Protein AF-A0A8B3C913-F1 (afdb_monomer)

Mean predicted aligned error: 6.06 Å

Foldseek 3Di:
DWDDDPPDIDDDPLDFDDAEEEEEAADLQQPFLQLFPADQDFDQLEKEWEFPQDFAPAADQARHTDIDGRDPVPRRRGGLLQRLLQVLLCVVPVGRYYYYYQYYHLEDLQQQAAVVLQCPDPLSNVLVVVQVVQVVCVVVVHDPCPPCVLNQCHPPGPHPGNRSNRRHVRNCPQPDHQAYEYEYCLNVLLVLVSCLVSVLVSLCRSCVRNVHLLHAYEYEQQEQALCPVVPRPDHCSNVSNSVSVVCVPVVGPNYYYDYRHVQDDNHDSRRNHSSVSSNVSSVVVVVVDDD

Sequence (291 aa):
MRVVSGKDTATLRDVAVGEVWFASGQSNMEMKVWESNVPMVSDPDIRLFVPFQWSSQEPVFTAGGRWQKADSEGVPRWSAVSYAFAQELKERLGVPVGVIGAYFGGTAIESWMPRSELVEDPVTKPIHDRFVQSIHQLENGLPVEERFPWCWDVAGQRHTPGDLFNGMVAPLIPYGISGILWYQGESSASKARQYGHLFPMLVDSWRERWGDPDLKFYFVQLAGYDGRESGSEIESAWPHLRDVQRRLLDRRENTGMVVAFHLGDSLNIHPPYKKEVGARLANLLARRVRL

Solvent-accessible surface area (backbone atoms only — not comparable to full-atom values): 15471 Å² total; per-residue (Å²): 89,76,49,75,57,96,89,49,76,48,77,49,75,93,76,84,75,64,51,31,34,38,33,29,36,9,42,75,32,42,38,30,17,77,70,36,68,34,82,88,65,73,35,82,51,34,32,41,28,46,46,48,90,47,72,25,96,55,72,38,84,66,32,62,68,58,79,40,49,30,34,93,79,46,39,48,75,31,31,19,28,58,51,27,20,37,53,46,39,25,72,72,68,76,42,33,24,37,39,39,46,48,49,46,65,74,35,31,69,57,8,62,25,58,50,71,66,27,60,75,37,84,85,36,23,65,55,44,54,47,27,55,50,39,46,55,35,52,77,70,72,43,74,73,72,81,81,41,94,81,63,59,46,30,69,96,43,89,26,20,65,12,14,39,16,14,25,46,45,49,33,51,57,68,60,85,59,71,29,37,38,39,28,62,48,79,64,31,18,81,41,24,73,60,44,56,54,49,52,62,50,44,55,50,53,51,20,58,64,58,71,34,87,69,52,31,42,33,33,44,36,66,45,33,35,66,46,77,88,71,71,52,88,50,86,64,24,46,64,51,27,38,51,37,57,57,51,43,62,82,73,38,83,54,47,47,78,35,87,30,40,88,56,30,38,56,90,33,90,70,49,39,58,26,34,62,52,9,36,48,55,35,50,59,54,61,77,71,58,81,127

Secondary structure (DSSP, 8-state):
-EEEETTEEEE--S---SEEEEEEESHHHH-BGGGSS-----EEEEEEE-------SS--S-----EEEESTTTGGGSBHHHHHHHHHHHHHH-S-EEEEEEE-TT--GGGGS-HHHHHHSTTTHHHHHHHHHHHHHHHTT--GGGT-TT----TTSTT-TTHHIIIIIGGGTT---SEEEEE--GGGGGGHHHHHHHHHHHHHHHHHHHT-TT-EEEEEEPPS---GGGT--STTHHHHHHHHHHHGGGT-TTEEEEE-GGG-BTTBSS-S-HHHHHHHHHHHHHTT---

Radius of gyration: 19.57 Å; Cα contacts (8 Å, |Δi|>4): 596; chains: 1; bounding box: 61×37×68 Å

Nearest PDB structures (foldseek):
  7kmm-assembly2_B  TM=8.756E-01  e=3.612E-24  Xanthomonas citri pv. citri str. 306
  7kmm-assembly1_A  TM=8.708E-01  e=3.841E-24  Xanthomonas citri pv. citri str. 306
  8f9o-assembly1_A  TM=7.464E-01  e=2.745E-19  Canis lupus familiaris
  8f9p-assembly1_A  TM=7.412E-01  e=2.427E-19  Canis lupus familiaris
  8f9q-assembly2_B  TM=7.722E-01  e=9.669E-18  Cavia porcellus

Structure (mmCIF, N/CA/C/O backbone):
data_AF-A0A8B3C913-F1
#
_entry.id   AF-A0A8B3C913-F1
#
loop_
_atom_site.group_PDB
_atom_site.id
_atom_site.type_symbol
_atom_site.label_atom_id
_atom_site.label_alt_id
_atom_site.label_comp_id
_atom_site.label_asym_id
_atom_site.label_entity_id
_atom_site.label_seq_id
_atom_site.pdbx_PDB_ins_code
_atom_site.Cartn_x
_atom_site.Cartn_y
_atom_site.Cartn_z
_atom_site.occupancy
_atom_site.B_iso_or_equiv
_atom_site.auth_seq_id
_atom_site.auth_comp_id
_atom_site.auth_asym_id
_atom_site.auth_atom_id
_atom_site.pdbx_PDB_model_num
ATOM 1 N N . MET A 1 1 ? -7.047 -1.383 28.626 1.00 85.69 1 MET A N 1
ATOM 2 C CA . MET A 1 1 ? -6.941 -2.850 28.768 1.00 85.69 1 MET A CA 1
ATOM 3 C C . MET A 1 1 ? -6.129 -3.177 30.013 1.00 85.69 1 MET A C 1
ATOM 5 O O . MET A 1 1 ? -5.120 -2.529 30.251 1.00 85.69 1 MET A O 1
ATOM 9 N N . ARG A 1 2 ? -6.563 -4.143 30.825 1.00 90.38 2 ARG A N 1
ATOM 10 C CA . ARG A 1 2 ? -5.810 -4.618 31.994 1.00 90.38 2 ARG A CA 1
ATOM 11 C C . ARG A 1 2 ? -5.378 -6.057 31.732 1.00 90.38 2 ARG A C 1
ATOM 13 O O . ARG A 1 2 ? -6.233 -6.876 31.417 1.00 90.38 2 ARG A O 1
ATOM 20 N N . VAL A 1 3 ? -4.084 -6.335 31.845 1.00 90.06 3 VAL A N 1
ATOM 21 C CA . VAL A 1 3 ? -3.494 -7.672 31.695 1.00 90.06 3 VAL A CA 1
ATOM 22 C C . VAL A 1 3 ? -3.065 -8.149 33.076 1.00 90.06 3 VAL A C 1
ATOM 24 O O . VAL A 1 3 ? -2.429 -7.393 33.809 1.00 90.06 3 VAL A O 1
ATOM 27 N N . VAL A 1 4 ? -3.445 -9.372 33.444 1.00 93.19 4 VAL A N 1
ATOM 28 C CA . VAL A 1 4 ? -3.147 -9.967 34.754 1.00 93.19 4 VAL A CA 1
ATOM 29 C C . VAL A 1 4 ? -2.441 -11.302 34.536 1.00 93.19 4 VAL A C 1
ATOM 31 O O . VAL A 1 4 ? -2.922 -12.118 33.753 1.00 93.19 4 VAL A O 1
ATOM 34 N N . SER A 1 5 ? -1.322 -11.522 35.227 1.00 92.62 5 SER A N 1
ATOM 35 C CA . SER A 1 5 ? -0.583 -12.790 35.235 1.00 92.62 5 SER A CA 1
ATOM 36 C C . SER A 1 5 ? -0.230 -13.158 36.675 1.00 92.62 5 SER A C 1
ATOM 38 O O . SER A 1 5 ? 0.638 -12.546 37.294 1.00 92.62 5 SER A O 1
ATOM 40 N N . GLY A 1 6 ? -0.949 -14.124 37.254 1.00 93.25 6 GLY A N 1
ATOM 41 C CA . GLY A 1 6 ? -0.808 -14.466 38.671 1.00 93.25 6 GLY A CA 1
ATOM 42 C C . GLY A 1 6 ? -1.121 -13.270 39.580 1.00 93.25 6 GLY A C 1
ATOM 43 O O . GLY A 1 6 ? -2.274 -12.858 39.683 1.00 93.25 6 GLY A O 1
ATOM 44 N N . LYS A 1 7 ? -0.093 -12.727 40.246 1.00 92.50 7 LYS A N 1
ATOM 45 C CA . LYS A 1 7 ? -0.198 -11.528 41.102 1.00 92.50 7 LYS A CA 1
ATOM 46 C C . LYS A 1 7 ? 0.154 -10.227 40.374 1.00 92.50 7 LYS A C 1
ATOM 48 O O . LYS A 1 7 ? -0.143 -9.153 40.894 1.00 92.50 7 LYS A O 1
ATOM 53 N N . ASP A 1 8 ? 0.752 -10.309 39.190 1.00 93.56 8 ASP A N 1
ATOM 54 C CA . ASP A 1 8 ? 1.188 -9.142 38.434 1.00 93.56 8 ASP A CA 1
ATOM 55 C C . ASP A 1 8 ? 0.028 -8.555 37.633 1.00 93.56 8 ASP A C 1
ATOM 57 O O . ASP A 1 8 ? -0.789 -9.273 37.051 1.00 93.56 8 ASP A O 1
ATOM 61 N N . THR A 1 9 ? -0.057 -7.227 37.598 1.00 93.75 9 THR A N 1
ATOM 62 C CA . THR A 1 9 ? -1.074 -6.498 36.836 1.00 93.75 9 THR A CA 1
ATOM 63 C C . THR A 1 9 ? -0.428 -5.365 36.054 1.00 93.75 9 THR A C 1
ATOM 65 O O . THR A 1 9 ? 0.218 -4.494 36.631 1.00 93.75 9 THR A O 1
ATOM 68 N N . ALA A 1 10 ? -0.675 -5.327 34.747 1.00 93.44 10 ALA A N 1
ATOM 69 C CA . ALA A 1 10 ? -0.313 -4.219 33.874 1.00 93.44 10 ALA A CA 1
ATOM 70 C C . ALA A 1 10 ? -1.578 -3.546 33.324 1.00 93.44 10 ALA A C 1
ATOM 72 O O . ALA A 1 10 ? -2.535 -4.209 32.920 1.00 93.44 10 ALA A O 1
ATOM 73 N N . THR A 1 11 ? -1.593 -2.213 33.292 1.00 92.88 11 THR A N 1
ATOM 74 C CA . THR A 1 11 ? -2.684 -1.441 32.681 1.00 92.88 11 THR A CA 1
ATOM 75 C C . THR A 1 11 ? -2.181 -0.753 31.424 1.00 92.88 11 THR A C 1
ATOM 77 O O . THR A 1 11 ? -1.391 0.183 31.493 1.00 92.88 11 THR A O 1
ATOM 80 N N . LEU A 1 12 ? -2.688 -1.193 30.279 1.00 89.12 12 LEU A N 1
ATOM 81 C CA . LEU A 1 12 ? -2.483 -0.559 28.986 1.00 89.12 12 LEU A CA 1
ATOM 82 C C . LEU A 1 12 ? -3.585 0.479 28.768 1.00 89.12 12 LEU A C 1
ATOM 84 O O . LEU A 1 12 ? -4.782 0.168 28.825 1.00 89.12 12 LEU A O 1
ATOM 88 N N . ARG A 1 13 ? -3.187 1.722 28.526 1.00 90.38 13 ARG A N 1
ATOM 89 C CA . ARG A 1 13 ? -4.092 2.811 28.145 1.00 90.38 13 ARG A CA 1
ATOM 90 C C . ARG A 1 13 ? -4.017 3.007 26.637 1.00 90.38 13 ARG A C 1
ATOM 92 O O . ARG A 1 13 ? -3.043 2.601 26.019 1.00 90.38 13 ARG A O 1
ATOM 99 N N . ASP A 1 14 ? -5.052 3.622 26.077 1.00 91.00 14 ASP A N 1
ATOM 100 C CA . ASP A 1 14 ? -5.104 3.957 24.654 1.00 91.00 14 ASP A CA 1
ATOM 101 C C . ASP A 1 14 ? -5.004 2.751 23.702 1.00 91.00 14 ASP A C 1
ATOM 103 O O . ASP A 1 14 ? -4.281 2.761 22.708 1.00 91.00 14 ASP A O 1
ATOM 107 N N . VAL A 1 15 ? -5.753 1.695 24.014 1.00 90.31 15 VAL A N 1
ATOM 108 C CA . VAL A 1 15 ? -5.835 0.480 23.195 1.00 90.31 15 VAL A CA 1
ATOM 109 C C . VAL A 1 15 ? -7.058 0.572 22.289 1.00 90.31 15 VAL A C 1
ATOM 111 O O . VAL A 1 15 ? -8.155 0.824 22.784 1.00 90.31 15 VAL A O 1
ATOM 114 N N . ALA A 1 16 ? -6.864 0.341 20.992 1.00 93.19 16 ALA A N 1
ATOM 115 C CA . ALA A 1 16 ? -7.932 0.180 20.012 1.00 93.19 16 ALA A CA 1
ATOM 116 C C . ALA A 1 16 ? -7.947 -1.268 19.506 1.00 93.19 16 ALA A C 1
ATOM 118 O O . ALA A 1 16 ? -6.893 -1.892 19.391 1.00 93.19 16 ALA A O 1
ATOM 119 N N . VAL A 1 17 ? -9.140 -1.790 19.223 1.00 93.88 17 VAL A N 1
ATOM 120 C CA . VAL A 1 17 ? -9.354 -3.114 18.624 1.00 93.88 17 VAL A CA 1
ATOM 121 C C . VAL A 1 17 ? -10.263 -2.913 17.422 1.00 93.88 17 VAL A C 1
ATOM 123 O O . VAL A 1 17 ? -11.324 -2.309 17.562 1.00 93.88 17 VAL A O 1
ATOM 126 N N . GLY A 1 18 ? -9.832 -3.377 16.257 1.00 95.38 18 GLY A N 1
ATOM 127 C CA . GLY A 1 18 ? -10.522 -3.153 14.994 1.00 95.38 18 GLY A CA 1
ATOM 128 C C . GLY A 1 18 ? -9.689 -3.663 13.825 1.00 95.38 18 GLY A C 1
ATOM 129 O O . GLY A 1 18 ? -8.937 -4.625 13.977 1.00 95.38 18 GLY A O 1
ATOM 130 N N . GLU A 1 19 ? -9.810 -3.012 12.675 1.00 96.75 19 GLU A N 1
ATOM 131 C CA . GLU A 1 19 ? -9.119 -3.407 11.445 1.00 96.75 19 GLU A CA 1
ATOM 132 C C . GLU A 1 19 ? -7.707 -2.829 11.380 1.00 96.75 19 GLU A C 1
ATOM 134 O O . GLU A 1 19 ? -7.504 -1.658 11.699 1.00 96.75 19 GLU A O 1
ATOM 139 N N . VAL A 1 20 ? -6.738 -3.609 10.896 1.00 98.19 20 VAL A N 1
ATOM 140 C CA . VAL A 1 20 ? -5.377 -3.119 10.635 1.00 98.19 20 VAL A CA 1
ATOM 141 C C . VAL A 1 20 ? -4.958 -3.473 9.215 1.00 98.19 20 VAL A C 1
ATOM 143 O O . VAL A 1 20 ? -5.040 -4.627 8.817 1.00 98.19 20 VAL A O 1
ATOM 146 N N . TRP A 1 21 ? -4.486 -2.494 8.448 1.00 98.56 21 TRP A N 1
ATOM 147 C CA . TRP A 1 21 ? -4.042 -2.683 7.064 1.00 98.56 21 TRP A CA 1
ATOM 148 C C . TRP A 1 21 ? -2.584 -2.281 6.877 1.00 98.56 21 TRP A C 1
ATOM 150 O O . TRP A 1 21 ? -2.087 -1.392 7.565 1.00 98.56 21 TRP A O 1
ATOM 160 N N . PHE A 1 22 ? -1.902 -2.910 5.924 1.00 98.69 22 PHE A N 1
ATOM 161 C CA . PHE A 1 22 ? -0.526 -2.579 5.567 1.00 98.69 22 PHE A CA 1
ATOM 162 C C . PHE A 1 22 ? -0.480 -1.847 4.226 1.00 98.69 22 PHE A C 1
ATOM 164 O O . PHE A 1 22 ? -0.835 -2.417 3.204 1.00 98.69 22 PHE A O 1
ATOM 171 N N . ALA A 1 23 ? -0.057 -0.589 4.203 1.00 98.62 23 ALA A N 1
ATOM 172 C CA . ALA A 1 23 ? 0.034 0.221 2.996 1.00 98.62 23 ALA A CA 1
ATOM 173 C C . ALA A 1 23 ? 1.485 0.389 2.550 1.00 98.62 23 ALA A C 1
ATOM 175 O O . ALA A 1 23 ? 2.326 0.857 3.315 1.00 98.62 23 ALA A O 1
ATOM 176 N N . SER A 1 24 ? 1.772 0.052 1.295 1.00 98.31 24 SER A N 1
ATOM 177 C CA . SER A 1 24 ? 3.119 0.085 0.742 1.00 98.31 24 SER A CA 1
ATOM 178 C C . SER A 1 24 ? 3.165 0.521 -0.723 1.00 98.31 24 SER A C 1
ATOM 180 O O . SER A 1 24 ? 2.140 0.658 -1.400 1.00 98.31 24 SER A O 1
ATOM 182 N N . GLY A 1 25 ? 4.374 0.807 -1.194 1.00 96.44 25 GLY A N 1
ATOM 183 C CA . GLY A 1 25 ? 4.658 1.263 -2.545 1.00 96.44 25 GLY A CA 1
ATOM 184 C C . GLY A 1 25 ? 5.540 2.506 -2.565 1.00 96.44 25 GLY A C 1
ATOM 185 O O . GLY A 1 25 ? 6.381 2.708 -1.690 1.00 96.44 25 GLY A O 1
ATOM 186 N N . GLN A 1 26 ? 5.354 3.355 -3.573 1.00 94.62 26 GLN A N 1
ATOM 187 C CA . GLN A 1 26 ? 6.244 4.491 -3.824 1.00 94.62 26 GLN A CA 1
ATOM 188 C C . GLN A 1 26 ? 5.570 5.853 -3.613 1.00 94.62 26 GLN A C 1
ATOM 190 O O . GLN A 1 26 ? 4.654 5.989 -2.809 1.00 94.62 26 GLN A O 1
ATOM 195 N N . SER A 1 27 ? 6.020 6.884 -4.331 1.00 94.94 27 SER A N 1
ATOM 196 C CA . SER A 1 27 ? 5.664 8.292 -4.119 1.00 94.94 27 SER A CA 1
ATOM 197 C C . SER A 1 27 ? 4.161 8.576 -4.171 1.00 94.94 27 SER A C 1
ATOM 199 O O . SER A 1 27 ? 3.677 9.396 -3.401 1.00 94.94 27 SER A O 1
ATOM 201 N N . ASN A 1 28 ? 3.390 7.872 -5.005 1.00 97.69 28 ASN A N 1
ATOM 202 C CA . ASN A 1 28 ? 1.934 8.027 -5.024 1.00 97.69 28 ASN A CA 1
ATOM 203 C C . ASN A 1 28 ? 1.230 7.412 -3.797 1.00 97.69 28 ASN A C 1
ATOM 205 O O . ASN A 1 28 ? 0.181 7.926 -3.404 1.00 97.69 28 ASN A O 1
ATOM 209 N N . MET A 1 29 ? 1.802 6.370 -3.177 1.00 98.31 29 MET A N 1
ATOM 210 C CA . MET A 1 29 ? 1.391 5.915 -1.843 1.00 98.31 29 MET A CA 1
ATOM 211 C C . MET A 1 29 ? 1.863 6.898 -0.767 1.00 98.31 29 MET A C 1
ATOM 213 O O . MET A 1 29 ? 1.132 7.169 0.175 1.00 98.31 29 MET A O 1
ATOM 217 N N . GLU A 1 30 ? 3.074 7.440 -0.893 1.00 97.06 30 GLU A N 1
ATOM 218 C CA . GLU A 1 30 ? 3.705 8.298 0.117 1.00 97.06 30 GLU A CA 1
ATOM 219 C C . GLU A 1 30 ? 3.137 9.722 0.195 1.00 97.06 30 GLU A C 1
ATOM 221 O O . GLU A 1 30 ? 3.254 10.337 1.261 1.00 97.06 30 GLU A O 1
ATOM 226 N N . MET A 1 31 ? 2.547 10.223 -0.901 1.00 97.81 31 MET A N 1
ATOM 227 C CA . MET A 1 31 ? 2.023 11.589 -1.033 1.00 97.81 31 MET A CA 1
ATOM 228 C C . MET A 1 31 ? 1.284 12.024 0.226 1.00 97.81 31 MET A C 1
ATOM 230 O O . MET A 1 31 ? 0.401 11.314 0.718 1.00 97.81 31 MET A O 1
ATOM 234 N N . LYS A 1 32 ? 1.642 13.201 0.733 1.00 98.06 32 LYS A N 1
ATOM 235 C CA . LYS A 1 32 ? 1.164 13.682 2.023 1.00 98.06 32 LYS A CA 1
ATOM 236 C C . LYS A 1 32 ? -0.243 14.240 1.906 1.00 98.06 32 LYS A C 1
ATOM 238 O O . LYS A 1 32 ? -0.636 14.752 0.859 1.00 98.06 32 LYS A O 1
ATOM 243 N N . VAL A 1 33 ? -1.009 14.174 2.994 1.00 98.31 33 VAL A N 1
ATOM 244 C CA . VAL A 1 33 ? -2.376 14.719 3.021 1.00 98.31 33 VAL A CA 1
ATOM 245 C C . VAL A 1 33 ? -2.383 16.198 2.613 1.00 98.31 33 VAL A C 1
ATOM 247 O O . VAL A 1 33 ? -3.249 16.585 1.832 1.00 98.31 33 VAL A O 1
ATOM 250 N N . TRP A 1 34 ? -1.394 17.003 3.033 1.00 97.12 34 TRP A N 1
ATOM 251 C CA . TRP A 1 34 ? -1.303 18.427 2.650 1.00 97.12 34 TRP A CA 1
ATOM 252 C C . TRP A 1 34 ? -1.037 18.689 1.162 1.00 97.12 34 TRP A C 1
ATOM 254 O O . TRP A 1 34 ? -1.210 19.818 0.716 1.00 97.12 34 TRP A O 1
ATOM 264 N N . GLU A 1 35 ? -0.607 17.683 0.401 1.00 97.31 35 GLU A N 1
ATOM 265 C CA . GLU A 1 35 ? -0.339 17.779 -1.046 1.00 97.31 35 GLU A CA 1
ATOM 266 C C . GLU A 1 35 ? -1.538 17.298 -1.874 1.00 97.31 35 GLU A C 1
ATOM 268 O O . GLU A 1 35 ? -1.481 17.258 -3.101 1.00 97.31 35 GLU A O 1
ATOM 273 N N . SER A 1 36 ? -2.617 16.880 -1.208 1.00 97.62 36 SER A N 1
ATOM 274 C CA . SER A 1 36 ? -3.717 16.128 -1.805 1.00 97.62 36 SER A CA 1
ATOM 275 C C . SER A 1 36 ? -5.074 16.797 -1.584 1.00 97.62 36 SER A C 1
ATOM 277 O O . SER A 1 36 ? -5.206 17.782 -0.861 1.00 97.62 36 SER A O 1
ATOM 279 N N . ASN A 1 37 ? -6.118 16.211 -2.170 1.00 97.88 37 ASN A N 1
ATOM 280 C CA . ASN A 1 37 ? -7.508 16.611 -1.946 1.00 97.88 37 ASN A CA 1
ATOM 281 C C . ASN A 1 37 ? -8.172 15.962 -0.709 1.00 97.88 37 ASN A C 1
ATOM 283 O O . ASN A 1 37 ? -9.395 16.046 -0.558 1.00 97.88 37 ASN A O 1
ATOM 287 N N . VAL A 1 38 ? -7.416 15.269 0.149 1.00 98.44 38 VAL A N 1
ATOM 288 C CA . VAL A 1 38 ? -7.969 14.555 1.309 1.00 98.44 38 VAL A CA 1
ATOM 289 C C . VAL A 1 38 ? -8.235 15.533 2.463 1.00 98.44 38 VAL A C 1
ATOM 291 O O . VAL A 1 38 ? -7.319 16.239 2.885 1.00 98.44 38 VAL A O 1
ATOM 294 N N . PRO A 1 39 ? -9.465 15.597 3.008 1.00 96.94 39 PRO A N 1
ATOM 295 C CA . PRO A 1 39 ? -9.783 16.506 4.104 1.00 96.94 39 PRO A CA 1
ATOM 296 C C . PRO A 1 39 ? -9.128 16.052 5.414 1.00 96.94 39 PRO A C 1
ATOM 298 O O . PRO A 1 39 ? -9.268 14.900 5.825 1.00 96.94 39 PRO A O 1
ATOM 301 N N . MET A 1 40 ? -8.456 16.977 6.100 1.00 96.69 40 MET A N 1
ATOM 302 C CA . MET A 1 40 ? -7.800 16.726 7.386 1.00 96.69 40 MET A CA 1
ATOM 303 C C . MET A 1 40 ? -8.826 16.770 8.525 1.00 96.69 40 MET A C 1
ATOM 305 O O . MET A 1 40 ? -9.206 17.850 8.974 1.00 96.69 40 MET A O 1
ATOM 309 N N . VAL A 1 41 ? -9.292 15.606 8.985 1.00 95.56 41 VAL A N 1
ATOM 310 C CA . VAL A 1 41 ? -10.331 15.492 10.023 1.00 95.56 41 VAL A CA 1
ATOM 311 C C . VAL A 1 41 ? -9.805 14.699 11.218 1.00 95.56 41 VAL A C 1
ATOM 313 O O . VAL A 1 41 ? -9.469 13.522 11.106 1.00 95.56 41 VAL A O 1
ATOM 316 N N . SER A 1 42 ? -9.747 15.319 12.393 1.00 96.00 42 SER A N 1
ATOM 317 C CA . SER A 1 42 ? -9.339 14.596 13.599 1.00 96.00 42 SER A CA 1
ATOM 318 C C . SER A 1 42 ? -10.319 13.466 13.922 1.00 96.00 42 SER A C 1
ATOM 320 O O . SER A 1 42 ? -11.528 13.682 13.970 1.00 96.00 42 SER A O 1
ATOM 322 N N . ASP A 1 43 ? -9.788 12.274 14.176 1.00 97.00 43 ASP A N 1
ATOM 323 C CA . ASP A 1 43 ? -10.555 11.075 14.495 1.00 97.00 43 ASP A CA 1
ATOM 324 C C . ASP A 1 43 ? -9.705 10.104 15.347 1.00 97.00 43 ASP A C 1
ATOM 326 O O . ASP A 1 43 ? -8.781 9.465 14.836 1.00 97.00 43 ASP A O 1
ATOM 330 N N . PRO A 1 44 ? -9.977 9.957 16.656 1.00 95.38 44 PRO A N 1
ATOM 331 C CA . PRO A 1 44 ? -9.163 9.118 17.539 1.00 95.38 44 PRO A CA 1
ATOM 332 C C . PRO A 1 44 ? -9.260 7.609 17.248 1.00 95.38 44 PRO A C 1
ATOM 334 O O . PRO A 1 44 ? -8.421 6.846 17.750 1.00 95.38 44 PRO A O 1
ATOM 337 N N . ASP A 1 45 ? -10.251 7.186 16.457 1.00 97.62 45 ASP A N 1
ATOM 338 C CA . ASP A 1 45 ? -10.436 5.795 16.036 1.00 97.62 45 ASP A CA 1
ATOM 339 C C . ASP A 1 45 ? -9.683 5.474 14.739 1.00 97.62 45 ASP A C 1
ATOM 341 O O . ASP A 1 45 ? -9.598 4.308 14.357 1.00 97.62 45 ASP A O 1
ATOM 345 N N . ILE A 1 46 ? -9.101 6.479 14.079 1.00 98.31 46 ILE A N 1
ATOM 346 C CA . ILE A 1 46 ? -8.168 6.287 12.970 1.00 98.31 46 ILE A CA 1
ATOM 347 C C . ILE A 1 46 ? -6.751 6.444 13.501 1.00 98.31 46 ILE A C 1
ATOM 349 O O . ILE A 1 46 ? -6.410 7.446 14.137 1.00 98.31 46 ILE A O 1
ATOM 353 N N . ARG A 1 47 ? -5.904 5.449 13.234 1.00 98.00 47 ARG A N 1
ATOM 354 C CA . ARG A 1 47 ? -4.506 5.472 13.666 1.00 98.00 47 ARG A CA 1
ATOM 355 C C . ARG A 1 47 ? -3.574 5.058 12.552 1.00 98.00 47 ARG A C 1
ATOM 357 O O . ARG A 1 47 ? -3.831 4.074 11.869 1.00 98.00 47 ARG A O 1
ATOM 364 N N . LEU A 1 48 ? -2.456 5.756 12.418 1.00 97.69 48 LEU A N 1
ATOM 365 C CA . LEU A 1 48 ? -1.390 5.356 11.511 1.00 97.69 48 LEU A CA 1
ATOM 366 C C . LEU A 1 48 ? -0.114 5.038 12.287 1.00 97.69 48 LEU A C 1
ATOM 368 O O . LEU A 1 48 ? 0.223 5.699 13.269 1.00 97.69 48 LEU A O 1
ATOM 372 N N . PHE A 1 49 ? 0.591 4.012 11.830 1.00 97.44 49 PHE A N 1
ATOM 373 C CA . PHE A 1 49 ? 1.942 3.680 12.254 1.00 97.44 49 PHE A CA 1
ATOM 374 C C . PHE A 1 49 ? 2.848 3.793 11.039 1.00 97.44 49 PHE A C 1
ATOM 376 O O . PHE A 1 49 ? 2.622 3.126 10.033 1.00 97.44 49 PHE A O 1
ATOM 383 N N . VAL A 1 50 ? 3.880 4.621 11.126 1.00 95.12 50 VAL A N 1
ATOM 384 C CA . VAL A 1 50 ? 4.897 4.734 10.078 1.00 95.12 50 VAL A CA 1
ATOM 385 C C . VAL A 1 50 ? 6.232 4.336 10.715 1.00 95.12 50 VAL A C 1
ATOM 387 O O . VAL A 1 50 ? 6.647 5.005 11.669 1.00 95.12 50 VAL A O 1
ATOM 390 N N . PRO A 1 51 ? 6.868 3.235 10.268 1.00 92.06 51 PRO A N 1
ATOM 391 C CA . PRO A 1 51 ? 8.182 2.832 10.745 1.00 92.06 51 PRO A CA 1
ATO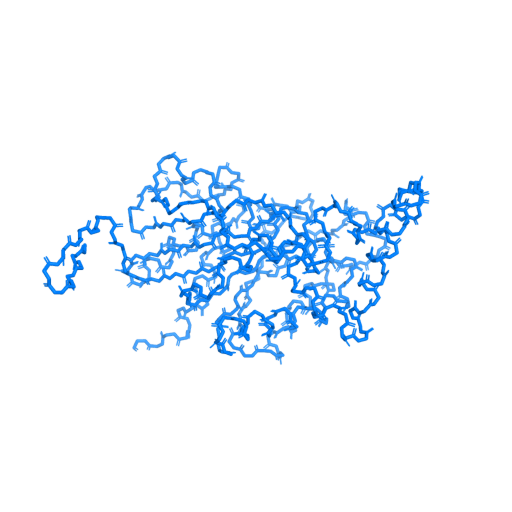M 392 C C . PRO A 1 51 ? 9.241 3.846 10.304 1.00 92.06 51 PRO A C 1
ATOM 394 O O . PRO A 1 51 ? 8.984 4.746 9.499 1.00 92.06 51 PRO A O 1
ATOM 397 N N . PHE A 1 52 ? 10.463 3.686 10.800 1.00 89.44 52 PHE A N 1
ATOM 398 C CA . PHE A 1 52 ? 11.593 4.412 10.237 1.00 89.44 52 PHE A CA 1
ATOM 399 C C . PHE A 1 52 ? 11.796 4.004 8.772 1.00 89.44 52 PHE A C 1
ATOM 401 O O . PHE A 1 52 ? 11.810 2.824 8.426 1.00 89.44 52 PHE A O 1
ATOM 408 N N . GLN A 1 53 ? 11.905 5.003 7.897 1.00 84.00 53 GLN A N 1
ATOM 409 C CA . GLN A 1 53 ? 12.065 4.803 6.459 1.00 84.00 53 GLN A CA 1
ATOM 410 C C . GLN A 1 53 ? 13.553 4.677 6.129 1.00 84.00 53 GLN A C 1
ATOM 412 O O . GLN A 1 53 ? 14.241 5.675 5.919 1.00 84.00 53 GLN A O 1
ATOM 417 N N . TRP A 1 54 ? 14.052 3.447 6.087 1.00 81.56 54 TRP A N 1
ATOM 418 C CA . TRP A 1 54 ? 15.437 3.149 5.729 1.00 81.56 54 TRP A CA 1
ATOM 419 C C . TRP A 1 54 ? 15.547 1.864 4.906 1.00 81.56 54 TRP A C 1
ATOM 421 O O . TRP A 1 54 ? 14.745 0.942 5.034 1.00 81.56 54 TRP A O 1
ATOM 431 N N . SER A 1 55 ? 16.550 1.821 4.040 1.00 84.38 55 SER A N 1
ATOM 432 C CA . SER A 1 55 ? 16.962 0.627 3.307 1.00 84.38 55 SER A CA 1
ATOM 433 C C . SER A 1 55 ? 18.031 -0.111 4.109 1.00 84.38 55 SER A C 1
ATOM 435 O O . SER A 1 55 ? 18.899 0.533 4.700 1.00 84.38 55 SER A O 1
ATOM 437 N N . SER A 1 56 ? 18.001 -1.441 4.117 1.00 86.88 56 SER A N 1
ATOM 438 C CA . SER A 1 56 ? 19.012 -2.251 4.800 1.00 86.88 56 SER A CA 1
ATOM 439 C C . SER A 1 56 ? 19.385 -3.474 3.976 1.00 86.88 56 SER A C 1
ATOM 441 O O . SER A 1 56 ? 18.508 -4.178 3.490 1.00 86.88 56 SER A O 1
ATOM 443 N N . GLN A 1 57 ? 20.679 -3.777 3.867 1.00 83.44 57 GLN A N 1
ATOM 444 C CA . GLN A 1 57 ? 21.119 -4.979 3.155 1.00 83.44 57 GLN A CA 1
ATOM 445 C C . GLN A 1 57 ? 20.698 -6.271 3.863 1.00 83.44 57 GLN A C 1
ATOM 447 O O . GLN A 1 57 ? 20.492 -7.277 3.192 1.00 83.44 57 GLN A O 1
ATOM 452 N N . GLU A 1 58 ? 20.521 -6.216 5.184 1.00 86.62 58 GLU A N 1
ATOM 453 C CA . GLU A 1 58 ? 20.082 -7.326 6.033 1.00 86.62 58 GLU A CA 1
ATOM 454 C C . GLU A 1 58 ? 18.754 -6.995 6.728 1.00 86.62 58 GLU A C 1
ATOM 456 O O . GLU A 1 58 ? 18.506 -5.818 7.023 1.00 86.62 58 GLU A O 1
ATOM 461 N N . PRO A 1 59 ? 17.893 -7.988 7.024 1.00 87.62 59 PRO A N 1
ATOM 462 C CA . PRO A 1 59 ? 16.652 -7.755 7.755 1.00 87.62 59 PRO A CA 1
ATOM 463 C C . PRO A 1 59 ? 16.896 -7.038 9.087 1.00 87.62 59 PRO A C 1
ATOM 465 O O . PRO A 1 59 ? 17.697 -7.484 9.910 1.00 87.62 59 PRO A O 1
ATOM 468 N N . VAL A 1 60 ? 16.179 -5.938 9.322 1.00 88.69 60 VAL A N 1
ATOM 469 C CA . VAL A 1 60 ? 16.192 -5.275 10.631 1.00 88.69 60 VAL A CA 1
ATOM 470 C C . VAL A 1 60 ? 15.137 -5.901 11.541 1.00 88.69 60 VAL A C 1
ATOM 472 O O . VAL A 1 60 ? 14.071 -6.312 11.087 1.00 88.69 60 VAL A O 1
ATOM 475 N N . PHE A 1 61 ? 15.418 -5.963 12.844 1.00 86.44 61 PHE A N 1
ATOM 476 C CA . PHE A 1 61 ? 14.519 -6.595 13.822 1.00 86.44 61 PHE A CA 1
ATOM 477 C C . PHE A 1 61 ? 13.535 -5.621 14.477 1.00 86.44 61 PHE A C 1
ATOM 479 O O . PHE A 1 61 ? 12.585 -6.048 15.129 1.00 86.44 61 PHE A O 1
ATOM 486 N N . THR A 1 62 ? 13.753 -4.310 14.338 1.00 87.06 62 THR A N 1
ATOM 487 C CA . THR A 1 62 ? 12.879 -3.281 14.907 1.00 87.06 62 THR A CA 1
ATOM 488 C C . THR A 1 62 ? 12.487 -2.274 13.836 1.00 87.06 62 THR A C 1
ATOM 490 O O . THR A 1 62 ? 13.330 -1.683 13.168 1.00 87.06 62 THR A O 1
ATOM 493 N N . ALA A 1 63 ? 11.180 -2.063 13.681 1.00 86.25 63 ALA A N 1
ATOM 494 C CA . ALA A 1 63 ? 10.655 -1.147 12.671 1.00 86.25 63 ALA A CA 1
ATOM 495 C C . ALA A 1 63 ? 10.863 0.334 13.054 1.00 86.25 63 ALA A C 1
ATOM 497 O O . ALA A 1 63 ? 10.821 1.216 12.202 1.00 86.25 63 ALA A O 1
ATOM 498 N N . GLY A 1 64 ? 11.059 0.624 14.346 1.00 89.12 64 GLY A N 1
ATOM 499 C CA . GLY A 1 64 ? 10.959 1.987 14.876 1.00 89.12 64 GLY A CA 1
ATOM 500 C C . GLY A 1 64 ? 9.535 2.548 14.759 1.00 89.12 64 GLY A C 1
ATOM 501 O O . GLY A 1 64 ? 8.614 1.845 14.360 1.00 89.12 64 GLY A O 1
ATOM 502 N N . GLY A 1 65 ? 9.337 3.818 15.114 1.00 89.88 65 GLY A N 1
ATOM 503 C CA . GLY A 1 65 ? 8.030 4.482 15.006 1.00 89.88 65 GLY A CA 1
ATOM 504 C C . GLY A 1 65 ? 7.060 4.229 16.171 1.00 89.88 65 GLY A C 1
ATOM 505 O O . GLY A 1 65 ? 7.390 3.609 17.183 1.00 89.88 65 GLY A O 1
ATOM 506 N N . ARG A 1 66 ? 5.852 4.792 16.052 1.00 93.12 66 ARG A N 1
ATOM 507 C CA . ARG A 1 66 ? 4.758 4.668 17.031 1.00 93.12 66 ARG A CA 1
ATOM 508 C C . ARG A 1 66 ? 3.405 4.846 16.352 1.00 93.12 66 ARG A C 1
ATOM 510 O O . ARG A 1 66 ? 3.305 5.573 15.367 1.00 93.12 66 ARG A O 1
ATOM 517 N N . TRP A 1 67 ? 2.365 4.240 16.918 1.00 95.69 67 TRP A N 1
ATOM 518 C CA . TRP A 1 67 ? 0.987 4.527 16.524 1.00 95.69 67 TRP A CA 1
ATOM 519 C C . TRP A 1 67 ? 0.631 5.971 16.883 1.00 95.69 67 TRP A C 1
ATOM 521 O O . TRP A 1 67 ? 0.890 6.423 17.999 1.00 95.69 67 TRP A O 1
ATOM 531 N N . GLN A 1 68 ? 0.026 6.683 15.940 1.00 95.81 68 GLN A N 1
ATOM 532 C CA . GLN A 1 68 ? -0.442 8.055 16.093 1.00 95.81 68 GLN A CA 1
ATOM 533 C C . GLN A 1 68 ? -1.925 8.126 15.736 1.00 95.81 68 GLN A C 1
ATOM 535 O O . GLN A 1 68 ? -2.359 7.478 14.786 1.00 95.81 68 GLN A O 1
ATOM 540 N N . LYS A 1 69 ? -2.703 8.897 16.499 1.00 96.62 69 LYS A N 1
ATOM 541 C CA . LYS A 1 69 ? -4.124 9.150 16.217 1.00 96.62 69 LYS A CA 1
ATOM 542 C C . LYS A 1 69 ? -4.273 10.182 15.118 1.00 96.62 69 LYS A C 1
ATOM 544 O O . LYS A 1 69 ? -3.365 10.984 14.908 1.00 96.62 69 LYS A O 1
ATOM 549 N N . ALA A 1 70 ? -5.414 10.170 14.432 1.00 97.38 70 ALA A N 1
ATOM 550 C CA . ALA A 1 70 ? -5.712 11.220 13.476 1.00 97.38 70 ALA A CA 1
ATOM 551 C C . ALA A 1 70 ? -5.996 12.511 14.248 1.00 97.38 70 ALA A C 1
ATOM 553 O O . ALA A 1 70 ? -7.068 12.694 14.819 1.00 97.38 70 ALA A O 1
ATOM 554 N N . ASP A 1 71 ? -5.003 13.386 14.296 1.00 96.12 71 ASP A N 1
ATOM 555 C CA . ASP A 1 71 ? -5.067 14.715 14.884 1.00 96.12 71 ASP A CA 1
ATOM 556 C C . ASP A 1 71 ? -4.366 15.740 13.976 1.00 96.12 71 ASP A C 1
ATOM 558 O O . ASP A 1 71 ? -3.856 15.416 12.899 1.00 96.12 71 ASP A O 1
ATOM 562 N N . SER A 1 72 ? -4.345 17.001 14.405 1.00 94.19 72 SER A N 1
ATOM 563 C CA . SER A 1 72 ? -3.734 18.096 13.649 1.00 94.19 72 SER A CA 1
ATOM 564 C C . SER A 1 72 ? -2.212 17.981 13.490 1.00 94.19 72 SER A C 1
ATOM 566 O O . SER A 1 72 ? -1.645 18.685 12.659 1.00 94.19 72 SER A O 1
ATOM 568 N N . GLU A 1 73 ? -1.532 17.145 14.282 1.00 90.69 73 GLU A N 1
ATOM 569 C CA . GLU A 1 73 ? -0.081 16.951 14.193 1.00 90.69 73 GLU A CA 1
ATOM 570 C C . GLU A 1 73 ? 0.274 15.837 13.199 1.00 90.69 73 GLU A C 1
ATOM 572 O O . GLU A 1 73 ? 1.189 15.999 12.378 1.00 90.69 73 GLU A O 1
ATOM 577 N N . GLY A 1 74 ? -0.447 14.715 13.282 1.00 89.19 74 GLY A N 1
ATOM 578 C CA . GLY A 1 74 ? -0.218 13.516 12.484 1.00 89.19 74 GLY A CA 1
ATOM 579 C C . GLY A 1 74 ? -0.770 13.630 11.069 1.00 89.19 74 GLY A C 1
ATOM 580 O O . GLY A 1 74 ? -0.011 13.501 10.107 1.00 89.19 74 GLY A O 1
ATOM 581 N N . VAL A 1 75 ? -2.071 13.922 10.940 1.00 96.38 75 VAL A N 1
ATOM 582 C CA . VAL A 1 75 ? -2.818 13.820 9.672 1.00 96.38 75 VAL A CA 1
ATOM 583 C C . VAL A 1 75 ? -2.122 14.509 8.499 1.00 96.38 75 VAL A C 1
ATOM 585 O O . VAL A 1 75 ? -1.986 13.861 7.463 1.00 96.38 75 VAL A O 1
ATOM 588 N N . PRO A 1 76 ? -1.610 15.752 8.618 1.00 96.75 76 PRO A N 1
ATOM 589 C CA . PRO A 1 76 ? -0.975 16.410 7.481 1.00 96.75 76 PRO A CA 1
ATOM 590 C C . PRO A 1 76 ? 0.194 15.597 6.886 1.00 96.75 76 PRO A C 1
ATOM 592 O O . PRO A 1 76 ? 0.329 15.544 5.665 1.00 96.75 76 PRO A O 1
ATOM 595 N N . ARG A 1 77 ? 1.002 14.928 7.732 1.00 95.06 77 ARG A N 1
ATOM 596 C CA . ARG A 1 77 ? 2.250 14.199 7.384 1.00 95.06 77 ARG A CA 1
ATOM 597 C C . ARG A 1 77 ? 2.037 12.761 6.917 1.00 95.06 77 ARG A C 1
ATOM 599 O O . ARG A 1 77 ? 3.002 12.068 6.573 1.00 95.06 77 ARG A O 1
ATOM 606 N N . TRP A 1 78 ? 0.810 12.276 6.952 1.00 97.44 78 TRP A N 1
ATOM 607 C CA . TRP A 1 78 ? 0.507 10.898 6.605 1.00 97.44 78 TRP A CA 1
ATOM 608 C C . TRP A 1 78 ? 0.298 10.708 5.110 1.00 97.44 78 TRP A C 1
ATOM 610 O O . TRP A 1 78 ? 0.032 11.662 4.386 1.00 97.44 78 TRP A O 1
ATOM 620 N N . SER A 1 79 ? 0.396 9.456 4.657 1.00 98.38 79 SER A N 1
ATOM 621 C CA . SER A 1 79 ? -0.046 9.074 3.316 1.00 98.38 79 SER A CA 1
ATOM 622 C C . SER A 1 79 ? -1.521 9.432 3.121 1.00 98.38 79 SER A C 1
ATOM 624 O O . SER A 1 79 ? -2.392 8.966 3.861 1.00 98.38 79 SER A O 1
ATOM 626 N N . ALA A 1 80 ? -1.798 10.221 2.086 1.00 98.56 80 ALA A N 1
ATOM 627 C CA . ALA A 1 80 ? -3.139 10.633 1.707 1.00 98.56 80 ALA A CA 1
ATOM 628 C C . ALA A 1 80 ? -4.020 9.439 1.316 1.00 98.56 80 ALA A C 1
ATOM 630 O O . ALA A 1 80 ? -5.186 9.381 1.698 1.00 98.56 80 ALA A O 1
ATOM 631 N N . VAL A 1 81 ? -3.456 8.452 0.609 1.00 98.62 81 VAL A N 1
ATOM 632 C CA . VAL A 1 81 ? -4.178 7.232 0.216 1.00 98.62 81 VAL A CA 1
ATOM 633 C C . VAL A 1 81 ? -4.540 6.399 1.443 1.00 98.62 81 VAL A C 1
ATOM 635 O O . VAL A 1 81 ? -5.701 6.020 1.591 1.00 98.62 81 VAL A O 1
ATOM 638 N N . SER A 1 82 ? -3.576 6.155 2.336 1.00 98.31 82 SER A N 1
ATOM 639 C CA . SER A 1 82 ? -3.790 5.384 3.567 1.00 98.31 82 SER A CA 1
ATOM 640 C C . SER A 1 82 ? -4.825 6.032 4.477 1.00 98.31 82 SER A C 1
ATOM 642 O O . SER A 1 82 ? -5.701 5.354 5.008 1.00 98.31 82 SER A O 1
ATOM 644 N N . TYR A 1 83 ? -4.747 7.351 4.644 1.00 98.62 83 TYR A N 1
ATOM 645 C CA . TYR A 1 83 ? -5.664 8.079 5.507 1.00 98.62 83 TYR A CA 1
ATOM 646 C C . TYR A 1 83 ? -7.083 8.145 4.919 1.00 98.62 83 TYR A C 1
ATOM 648 O O . TYR A 1 83 ? -8.041 7.844 5.628 1.00 98.62 83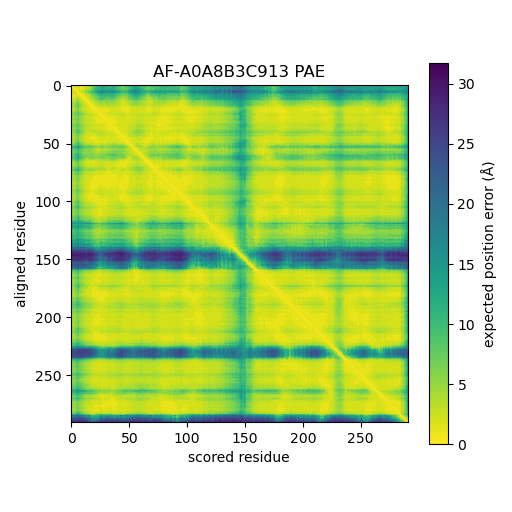 TYR A O 1
ATOM 656 N N . ALA A 1 84 ? -7.230 8.417 3.617 1.00 98.56 84 ALA A N 1
ATOM 657 C CA . ALA A 1 84 ? -8.533 8.378 2.949 1.00 98.56 84 ALA A CA 1
ATOM 658 C C . ALA A 1 84 ? -9.160 6.973 2.959 1.00 98.56 84 ALA A C 1
ATOM 660 O O . ALA A 1 84 ? -10.366 6.832 3.149 1.00 98.56 84 ALA A O 1
ATOM 661 N N . PHE A 1 85 ? -8.344 5.926 2.790 1.00 98.62 85 PHE A N 1
ATOM 662 C CA . PHE A 1 85 ? -8.783 4.541 2.951 1.00 98.62 85 PHE A CA 1
ATOM 663 C C . PHE A 1 85 ? -9.309 4.283 4.366 1.00 98.62 85 PHE A C 1
ATOM 665 O O . PHE A 1 85 ? -10.388 3.716 4.518 1.00 98.62 85 PHE A O 1
ATOM 672 N N . ALA A 1 86 ? -8.575 4.719 5.393 1.00 98.25 86 ALA A N 1
ATOM 673 C CA . ALA A 1 86 ? -8.971 4.514 6.780 1.00 98.25 86 ALA A CA 1
ATOM 674 C C . ALA A 1 86 ? -10.262 5.263 7.140 1.00 98.25 86 ALA A C 1
ATOM 676 O O . ALA A 1 86 ? -11.107 4.693 7.825 1.00 98.25 86 ALA A O 1
ATOM 677 N N . GLN A 1 87 ? -10.440 6.495 6.642 1.00 98.06 87 GLN A N 1
ATOM 678 C CA . GLN A 1 87 ? -11.679 7.266 6.804 1.00 98.06 87 GLN A CA 1
ATOM 679 C C . GLN A 1 87 ? -12.883 6.510 6.234 1.00 98.06 87 GLN A C 1
ATOM 681 O O . GLN A 1 87 ? -13.837 6.233 6.960 1.00 98.06 87 GLN A O 1
ATOM 686 N N . GLU A 1 88 ? -12.803 6.112 4.962 1.00 97.94 88 GLU A N 1
ATOM 687 C CA . GLU A 1 88 ? -13.891 5.402 4.283 1.00 97.94 88 GLU A CA 1
ATOM 688 C C . GLU A 1 88 ? -14.173 4.038 4.933 1.00 97.94 88 GLU A C 1
ATOM 690 O O . GLU A 1 88 ? -15.325 3.642 5.106 1.00 97.94 88 GLU A O 1
ATOM 695 N N . LEU A 1 89 ? -13.125 3.298 5.309 1.00 97.19 89 LEU A N 1
ATOM 696 C CA . LEU A 1 89 ? -13.281 1.982 5.918 1.00 97.19 89 LEU A CA 1
ATOM 697 C C . LEU A 1 89 ? -13.912 2.074 7.313 1.00 97.19 89 LEU A C 1
ATOM 699 O O . LEU A 1 89 ? -14.807 1.288 7.626 1.00 97.19 89 LEU A O 1
ATOM 703 N N . LYS A 1 90 ? -13.482 3.043 8.133 1.00 97.00 90 LYS A N 1
ATOM 704 C CA . LYS A 1 90 ? -14.042 3.272 9.470 1.00 97.00 90 LYS A CA 1
ATOM 705 C C . LYS A 1 90 ? -15.524 3.627 9.378 1.00 97.00 90 LYS A C 1
ATOM 707 O O . LYS A 1 90 ? -16.326 3.043 10.103 1.00 97.00 90 LYS A O 1
ATOM 712 N N . GLU A 1 91 ? -15.895 4.536 8.476 1.00 95.75 91 GLU A N 1
ATOM 713 C CA . GLU A 1 91 ? -17.294 4.935 8.267 1.00 95.75 91 GLU A CA 1
ATOM 714 C C . GLU A 1 91 ? -18.183 3.732 7.919 1.00 95.75 91 GLU A C 1
ATOM 716 O O . GLU A 1 91 ? -19.310 3.624 8.397 1.00 95.75 91 GLU A O 1
ATOM 721 N N . ARG A 1 92 ? -17.651 2.781 7.145 1.00 94.00 92 ARG A N 1
ATOM 722 C CA . ARG A 1 92 ? -18.374 1.573 6.730 1.00 94.00 92 ARG A CA 1
ATOM 723 C C . ARG A 1 92 ? -18.501 0.520 7.818 1.00 94.00 92 ARG A C 1
ATOM 725 O O . ARG A 1 92 ? -19.538 -0.130 7.905 1.00 94.00 92 ARG A O 1
ATOM 732 N N . LEU A 1 93 ? -17.436 0.291 8.581 1.00 94.50 93 LEU A N 1
ATOM 733 C CA . LEU A 1 93 ? -17.383 -0.816 9.537 1.00 94.50 93 LEU A CA 1
ATOM 734 C C . LEU A 1 93 ? -17.809 -0.414 10.951 1.00 94.50 93 LEU A C 1
ATOM 736 O O . LEU A 1 93 ? -18.163 -1.282 11.743 1.00 94.50 93 LEU A O 1
ATOM 740 N N . GLY A 1 94 ? -17.762 0.876 11.288 1.00 95.88 94 GLY A N 1
ATOM 741 C CA . GLY A 1 94 ? -18.087 1.365 12.629 1.00 95.88 94 GLY A CA 1
ATOM 742 C C . GLY A 1 94 ? -17.093 0.928 13.712 1.00 95.88 94 GLY A C 1
ATOM 743 O O . GLY A 1 94 ? -17.421 0.985 14.895 1.00 95.88 94 GLY A O 1
ATOM 744 N N . VAL A 1 95 ? -15.890 0.488 13.328 1.00 96.88 95 VAL A N 1
ATOM 745 C CA . VAL A 1 95 ? -14.810 0.068 14.239 1.00 96.88 95 VAL A CA 1
ATOM 746 C C . VAL A 1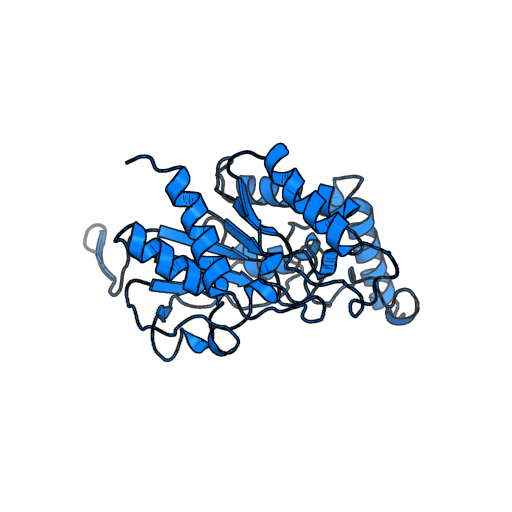 95 ? -13.550 0.906 14.009 1.00 96.88 95 VAL A C 1
ATOM 748 O O . VAL A 1 95 ? -13.391 1.458 12.918 1.00 96.88 95 VAL A O 1
ATOM 751 N N . PRO A 1 96 ? -12.631 0.995 14.989 1.00 98.25 96 PRO A N 1
ATOM 752 C CA . PRO A 1 96 ? -11.329 1.618 14.783 1.00 98.25 96 PRO A CA 1
ATOM 753 C C . PRO A 1 96 ? -10.556 1.014 13.606 1.00 98.25 96 PRO A C 1
ATOM 755 O O . PRO A 1 96 ? -10.575 -0.201 13.400 1.00 98.25 96 PRO A O 1
ATOM 758 N N . VAL A 1 97 ? -9.844 1.862 12.864 1.00 98.56 97 VAL A N 1
ATOM 759 C CA . VAL A 1 97 ? -9.028 1.459 11.713 1.00 98.56 97 VAL A CA 1
ATOM 760 C C . VAL A 1 97 ? -7.592 1.936 11.893 1.00 98.56 97 VAL A C 1
ATOM 762 O O . VAL A 1 97 ? -7.312 3.128 12.034 1.00 98.56 97 VAL A O 1
ATOM 765 N N . GLY A 1 98 ? -6.671 0.980 11.867 1.00 98.31 98 GLY A N 1
ATOM 766 C CA . GLY A 1 98 ? -5.233 1.182 11.846 1.00 98.31 98 GLY A CA 1
ATOM 767 C C . GLY A 1 98 ? -4.655 0.999 10.442 1.00 98.31 98 GLY A C 1
ATOM 768 O O . GLY A 1 98 ? -5.025 0.061 9.738 1.00 98.31 98 GLY A O 1
ATOM 769 N N . VAL A 1 99 ? -3.698 1.837 10.042 1.00 98.62 99 VAL A N 1
ATOM 770 C CA . VAL A 1 99 ? -2.875 1.584 8.848 1.00 98.62 99 VAL A CA 1
ATOM 771 C C . VAL A 1 99 ? -1.391 1.673 9.189 1.00 98.62 99 VAL A C 1
ATOM 773 O O . VAL A 1 99 ? -0.918 2.663 9.741 1.00 98.62 99 VAL A O 1
ATOM 776 N N . ILE A 1 100 ? -0.647 0.633 8.838 1.00 98.44 100 ILE A N 1
ATOM 777 C CA . ILE A 1 100 ? 0.810 0.572 8.911 1.00 98.44 100 ILE A CA 1
ATOM 778 C C . ILE A 1 100 ? 1.354 0.999 7.546 1.00 98.44 100 ILE A C 1
ATOM 780 O O . ILE A 1 100 ? 1.052 0.356 6.548 1.00 98.44 100 ILE A O 1
ATOM 784 N N . GLY A 1 101 ? 2.112 2.091 7.473 1.00 96.88 101 GLY A N 1
ATOM 785 C CA . GLY A 1 101 ? 2.571 2.681 6.214 1.00 96.88 101 GLY A CA 1
ATOM 786 C C . GLY A 1 101 ? 4.057 2.468 5.950 1.00 96.88 101 GLY A C 1
ATOM 787 O O . GLY A 1 101 ? 4.871 3.153 6.553 1.00 96.88 101 GLY A O 1
ATOM 788 N N . ALA A 1 102 ? 4.413 1.597 5.009 1.00 95.62 102 ALA A N 1
ATOM 789 C CA . ALA A 1 102 ? 5.780 1.373 4.543 1.00 95.62 102 ALA A CA 1
ATOM 790 C C . ALA A 1 102 ? 5.905 1.748 3.061 1.00 95.62 102 ALA A C 1
ATOM 792 O O . ALA A 1 102 ? 5.781 0.905 2.178 1.00 95.62 102 ALA A O 1
ATOM 793 N N . TYR A 1 103 ? 6.140 3.024 2.778 1.00 95.00 103 TYR A N 1
ATOM 794 C CA . TYR A 1 103 ? 6.231 3.564 1.419 1.00 95.00 103 TYR A CA 1
ATOM 795 C C . TYR A 1 103 ? 7.502 4.393 1.248 1.00 95.00 103 TYR A C 1
ATOM 797 O O . TYR A 1 103 ? 7.978 4.988 2.214 1.00 95.00 103 TYR A O 1
ATOM 805 N N . PHE A 1 104 ? 8.059 4.426 0.037 1.00 92.31 104 PHE A N 1
ATOM 806 C CA . PHE A 1 104 ? 9.275 5.190 -0.253 1.00 92.31 104 PHE A CA 1
ATOM 807 C C . PHE A 1 104 ? 9.318 5.627 -1.723 1.00 92.31 104 PHE A C 1
ATOM 809 O O . PHE A 1 104 ? 9.314 4.800 -2.640 1.00 92.31 104 PHE A O 1
ATOM 816 N N . GLY A 1 105 ? 9.362 6.938 -1.959 1.00 90.12 105 GLY A N 1
ATOM 817 C CA . GLY A 1 105 ? 9.346 7.556 -3.279 1.00 90.12 105 GLY A CA 1
ATOM 818 C C . GLY A 1 105 ? 10.438 7.092 -4.246 1.00 90.12 105 GLY A C 1
ATOM 819 O O . GLY A 1 105 ? 11.611 6.982 -3.897 1.00 90.12 105 GLY A O 1
ATOM 820 N N . GLY A 1 106 ? 10.035 6.877 -5.501 1.00 85.69 106 GLY A N 1
ATOM 821 C CA . GLY A 1 106 ? 10.938 6.547 -6.601 1.00 85.69 106 GLY A CA 1
ATOM 822 C C . GLY A 1 106 ? 11.332 5.077 -6.689 1.00 85.69 106 GLY A C 1
ATOM 823 O O . GLY A 1 106 ? 12.077 4.731 -7.584 1.00 85.69 106 GLY A O 1
ATOM 824 N N . THR A 1 107 ? 10.828 4.187 -5.845 1.00 90.31 107 THR A N 1
ATOM 825 C CA . THR A 1 107 ? 11.371 2.826 -5.716 1.00 90.31 107 THR A CA 1
ATOM 826 C C . THR A 1 107 ? 10.796 1.831 -6.729 1.00 90.31 107 THR A C 1
ATOM 828 O O . THR A 1 107 ? 9.639 1.933 -7.142 1.00 90.31 107 THR A O 1
ATOM 831 N N . ALA A 1 108 ? 11.622 0.874 -7.160 1.00 90.31 108 ALA A N 1
ATOM 832 C CA . ALA A 1 108 ? 11.233 -0.192 -8.085 1.00 90.31 108 ALA A CA 1
ATOM 833 C C . ALA A 1 108 ? 10.746 -1.430 -7.310 1.00 90.31 108 ALA A C 1
ATOM 835 O O . ALA A 1 108 ? 11.068 -1.587 -6.138 1.00 90.31 108 ALA A O 1
ATOM 836 N N . ILE A 1 109 ? 9.950 -2.305 -7.927 1.00 94.69 109 ILE A N 1
ATOM 837 C CA . ILE A 1 109 ? 9.327 -3.432 -7.210 1.00 94.69 109 ILE A CA 1
ATOM 838 C C . ILE A 1 109 ? 10.354 -4.407 -6.608 1.00 94.69 109 ILE A C 1
ATOM 840 O O . ILE A 1 109 ? 10.130 -4.945 -5.528 1.00 94.69 109 ILE A O 1
ATOM 844 N N . GLU A 1 110 ? 11.506 -4.579 -7.255 1.00 92.50 110 GLU A N 1
ATOM 845 C CA . GLU A 1 110 ? 12.603 -5.438 -6.810 1.00 92.50 110 GLU A CA 1
ATOM 846 C C . GLU A 1 110 ? 13.191 -5.031 -5.447 1.00 92.50 110 GLU A C 1
ATOM 848 O O . GLU A 1 110 ? 13.675 -5.894 -4.718 1.00 92.50 110 GLU A O 1
ATOM 853 N N . SER A 1 111 ? 13.104 -3.761 -5.034 1.00 92.81 111 SER A N 1
ATOM 854 C CA . SER A 1 111 ? 13.570 -3.350 -3.700 1.00 92.81 111 SER A CA 1
ATOM 855 C C . SER A 1 111 ? 12.623 -3.772 -2.569 1.00 92.81 111 SER A C 1
ATOM 857 O O . SER A 1 111 ? 13.043 -3.857 -1.415 1.00 92.81 111 SER A O 1
ATOM 859 N N . TRP A 1 112 ? 11.363 -4.080 -2.897 1.00 95.38 112 TRP A N 1
ATOM 860 C CA . TRP A 1 112 ? 10.308 -4.513 -1.971 1.00 95.38 112 TRP A CA 1
ATOM 861 C C . TRP A 1 112 ? 10.144 -6.037 -1.891 1.00 95.38 112 TRP A C 1
ATOM 863 O O . TRP A 1 112 ? 9.297 -6.533 -1.143 1.00 95.38 112 TRP A O 1
ATOM 873 N N . MET A 1 113 ? 10.944 -6.789 -2.645 1.00 94.38 113 MET A N 1
ATOM 874 C CA . MET A 1 113 ? 10.951 -8.250 -2.619 1.00 94.38 113 MET A CA 1
ATOM 875 C C . MET A 1 113 ? 12.055 -8.770 -1.702 1.00 94.38 113 MET A C 1
ATOM 877 O O . MET A 1 113 ? 13.134 -8.188 -1.676 1.00 94.38 113 MET A O 1
ATOM 881 N N . PRO A 1 114 ? 11.859 -9.883 -0.982 1.00 92.50 114 PRO A N 1
ATOM 882 C CA . PRO A 1 114 ? 12.967 -10.511 -0.278 1.00 92.50 114 PRO A CA 1
ATOM 883 C C . PRO A 1 114 ? 14.069 -10.874 -1.269 1.00 92.50 114 PRO A C 1
ATOM 885 O O . PRO A 1 114 ? 13.797 -11.443 -2.327 1.00 92.50 114 PRO A O 1
ATOM 888 N N . ARG A 1 115 ? 15.323 -10.583 -0.916 1.00 89.00 115 ARG A N 1
ATOM 889 C CA . ARG A 1 115 ? 16.453 -10.808 -1.826 1.00 89.00 115 ARG A CA 1
ATOM 890 C C . ARG A 1 115 ? 16.563 -12.267 -2.283 1.00 89.00 115 ARG A C 1
ATOM 892 O O . ARG A 1 115 ? 16.932 -12.501 -3.426 1.00 89.00 115 ARG A O 1
ATOM 899 N N . SER A 1 116 ? 16.181 -13.228 -1.436 1.00 89.31 116 SER A N 1
ATOM 900 C CA . SER A 1 116 ? 16.153 -14.658 -1.777 1.00 89.31 116 SER A CA 1
ATOM 901 C C . SER A 1 116 ? 15.296 -14.969 -3.010 1.00 89.31 116 SER A C 1
ATOM 903 O O . SER A 1 116 ? 15.699 -15.781 -3.834 1.00 89.31 116 SER A O 1
ATOM 905 N N . GLU A 1 117 ? 14.168 -14.273 -3.194 1.00 89.56 117 GLU A N 1
ATOM 906 C CA . GLU A 1 117 ? 13.286 -14.459 -4.360 1.00 89.56 117 GLU A CA 1
ATOM 907 C C . GLU A 1 117 ? 13.950 -14.022 -5.666 1.00 89.56 117 GLU A C 1
ATOM 909 O O . GLU A 1 117 ? 13.562 -14.451 -6.748 1.00 89.56 117 GLU A O 1
ATOM 914 N N . LEU A 1 118 ? 14.942 -13.135 -5.577 1.00 87.00 118 LEU A N 1
ATOM 915 C CA . LEU A 1 118 ? 15.607 -12.566 -6.740 1.00 87.00 118 LEU A CA 1
ATOM 916 C C . LEU A 1 118 ? 16.774 -13.426 -7.226 1.00 87.00 118 LEU A C 1
ATOM 918 O O . LEU A 1 118 ? 17.215 -13.232 -8.356 1.00 87.00 118 LEU A O 1
ATOM 922 N N . VAL A 1 119 ? 17.262 -14.355 -6.401 1.00 87.12 119 VAL A N 1
ATOM 923 C CA . VAL A 1 119 ? 18.420 -15.215 -6.697 1.00 87.12 119 VAL A CA 1
ATOM 924 C C . VAL A 1 119 ? 18.004 -16.500 -7.413 1.00 87.12 119 VAL A C 1
ATOM 926 O O . VAL A 1 119 ? 18.704 -16.941 -8.325 1.00 87.12 119 VAL A O 1
ATOM 929 N N . GLU A 1 120 ? 16.876 -17.083 -7.009 1.00 79.19 120 GLU A N 1
ATOM 930 C CA . GLU A 1 120 ? 16.474 -18.438 -7.408 1.00 79.19 120 GLU A CA 1
ATOM 931 C C . GLU A 1 120 ? 15.749 -18.489 -8.763 1.00 79.19 120 GLU A C 1
ATOM 933 O O . GLU A 1 120 ? 15.871 -19.465 -9.506 1.00 79.19 120 GLU A O 1
ATOM 938 N N . ASP A 1 121 ? 15.004 -17.442 -9.124 1.00 84.94 121 ASP A N 1
ATOM 939 C CA . ASP A 1 121 ? 14.188 -17.435 -10.338 1.00 84.94 121 ASP A CA 1
ATOM 940 C C . ASP A 1 121 ? 14.986 -16.946 -11.575 1.00 84.94 121 ASP A C 1
ATOM 942 O O . ASP A 1 121 ? 15.603 -15.879 -11.537 1.00 84.94 121 ASP A O 1
ATOM 946 N N . PRO A 1 122 ? 14.981 -17.669 -12.718 1.00 84.81 122 PRO A N 1
ATOM 947 C CA . PRO A 1 122 ? 15.762 -17.290 -13.903 1.00 84.81 122 PRO A CA 1
ATOM 948 C C . PRO A 1 122 ? 15.410 -15.928 -14.523 1.00 84.81 122 PRO A C 1
ATOM 950 O O . PRO A 1 122 ? 16.244 -15.331 -15.205 1.00 84.81 122 PRO A O 1
ATOM 953 N N . VAL A 1 123 ? 14.182 -15.438 -14.334 1.00 83.62 123 VAL A N 1
ATOM 954 C CA . VAL A 1 123 ? 13.727 -14.129 -14.824 1.00 83.62 123 VAL A CA 1
ATOM 955 C C . VAL A 1 123 ? 14.209 -13.015 -13.896 1.00 83.62 123 VAL A C 1
ATOM 957 O O . VAL A 1 123 ? 14.526 -11.921 -14.371 1.00 83.62 123 VAL A O 1
ATOM 960 N N . THR A 1 124 ? 14.296 -13.275 -12.591 1.00 85.12 124 THR A N 1
ATOM 961 C CA . THR A 1 124 ? 14.739 -12.290 -11.593 1.00 85.12 124 THR A CA 1
ATOM 962 C C . THR A 1 124 ? 16.242 -12.306 -11.352 1.00 85.12 124 THR A C 1
ATOM 964 O O . THR A 1 124 ? 16.810 -11.267 -11.024 1.00 85.12 124 THR A O 1
ATOM 967 N N . LYS A 1 125 ? 16.911 -13.440 -11.572 1.00 86.31 125 LYS A N 1
ATOM 968 C CA . LYS A 1 125 ? 18.350 -13.623 -11.360 1.00 86.31 125 LYS A CA 1
ATOM 969 C C . LYS A 1 125 ? 19.222 -12.559 -12.039 1.00 86.31 125 LYS A C 1
ATOM 971 O O . LYS A 1 125 ? 20.134 -12.052 -11.387 1.00 86.31 125 LYS A O 1
ATOM 976 N N . PRO A 1 126 ? 18.933 -12.107 -13.277 1.00 87.56 126 PRO A N 1
ATOM 977 C CA . PRO A 1 126 ? 19.674 -11.000 -13.879 1.00 87.56 126 PRO A CA 1
ATOM 978 C C . PRO A 1 126 ? 19.599 -9.678 -13.095 1.00 87.56 126 PRO A C 1
ATOM 980 O O . PRO A 1 126 ? 20.482 -8.843 -13.251 1.00 87.56 126 PRO A O 1
ATOM 983 N N . ILE A 1 127 ? 18.560 -9.452 -12.283 1.00 84.56 127 ILE A N 1
ATOM 984 C CA . ILE A 1 127 ? 18.448 -8.285 -11.388 1.00 84.56 127 ILE A CA 1
ATOM 985 C C . ILE A 1 127 ? 19.485 -8.404 -10.272 1.00 84.56 127 ILE A C 1
ATOM 987 O O . ILE A 1 127 ? 20.268 -7.483 -10.049 1.00 84.56 127 ILE A O 1
ATOM 991 N N . HIS A 1 128 ? 19.518 -9.561 -9.611 1.00 84.50 128 HIS A N 1
ATOM 992 C CA . HIS A 1 128 ? 20.478 -9.849 -8.554 1.00 84.50 128 HIS A CA 1
ATOM 993 C C . HIS A 1 128 ? 21.923 -9.802 -9.069 1.00 84.50 128 HIS A C 1
ATOM 995 O O . HIS A 1 128 ? 22.782 -9.177 -8.453 1.00 84.50 128 HIS A O 1
ATOM 1001 N N . ASP A 1 129 ? 22.195 -10.410 -10.224 1.00 84.88 129 ASP A N 1
ATOM 1002 C CA . ASP A 1 129 ? 23.549 -10.477 -10.776 1.00 84.88 129 ASP A CA 1
ATOM 1003 C C . ASP A 1 129 ? 24.084 -9.081 -11.146 1.00 84.88 129 ASP A C 1
ATOM 1005 O O . ASP A 1 129 ? 25.258 -8.792 -10.908 1.00 84.88 129 ASP A O 1
ATOM 1009 N N . ARG A 1 130 ? 23.220 -8.176 -11.639 1.00 81.75 130 ARG A N 1
ATOM 1010 C CA . ARG A 1 130 ? 23.573 -6.757 -11.839 1.00 81.75 130 ARG A CA 1
ATOM 1011 C C . ARG A 1 130 ? 23.908 -6.059 -10.523 1.00 81.75 130 ARG A C 1
ATOM 1013 O O . ARG A 1 130 ? 24.901 -5.336 -10.463 1.00 81.75 130 ARG A O 1
ATOM 1020 N N . PHE A 1 131 ? 23.124 -6.299 -9.474 1.00 81.75 131 PHE A N 1
ATOM 1021 C CA . PHE A 1 131 ? 23.402 -5.747 -8.150 1.00 81.75 131 PHE A CA 1
ATOM 1022 C C . PHE A 1 131 ? 24.762 -6.220 -7.613 1.00 81.75 131 PHE A C 1
ATOM 1024 O O . PHE A 1 131 ? 25.588 -5.389 -7.233 1.00 81.75 131 PHE A O 1
ATOM 1031 N N . VAL A 1 132 ? 25.049 -7.524 -7.664 1.00 80.75 132 VAL A N 1
ATOM 1032 C CA . VAL A 1 13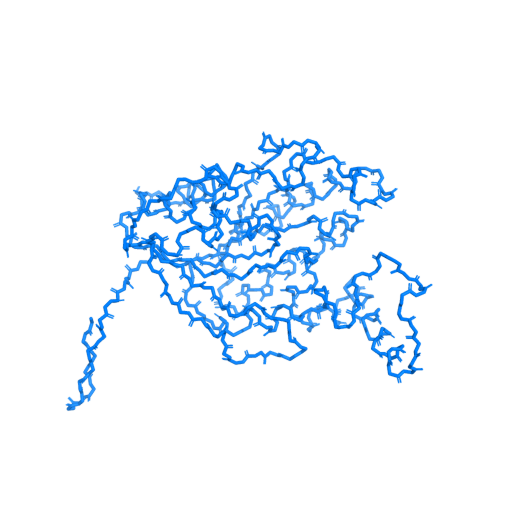2 ? 26.346 -8.087 -7.246 1.00 80.75 132 VAL A CA 1
ATOM 1033 C C . VAL A 1 132 ? 27.496 -7.509 -8.070 1.00 80.75 132 VAL A C 1
ATOM 1035 O O . VAL A 1 132 ? 28.561 -7.204 -7.535 1.00 80.75 132 VAL A O 1
ATOM 1038 N N . GLN A 1 133 ? 27.298 -7.314 -9.373 1.00 78.69 133 GLN A N 1
ATOM 1039 C CA . GLN A 1 133 ? 28.292 -6.657 -10.215 1.00 78.69 133 GLN A CA 1
ATOM 1040 C C . GLN A 1 133 ? 28.548 -5.204 -9.778 1.00 78.69 133 GLN A C 1
ATOM 1042 O O . GLN A 1 133 ? 29.701 -4.776 -9.782 1.00 78.69 133 GLN A O 1
ATOM 1047 N N . SER A 1 134 ? 27.511 -4.465 -9.368 1.00 74.50 134 SER A N 1
ATOM 1048 C CA . SER A 1 134 ? 27.651 -3.083 -8.883 1.00 74.50 134 SER A CA 1
ATOM 1049 C C . SER A 1 134 ? 28.454 -2.993 -7.579 1.00 74.50 134 SER A C 1
ATOM 1051 O O . SER A 1 134 ? 29.297 -2.108 -7.447 1.00 74.50 134 SER A O 1
ATOM 1053 N N . ILE A 1 135 ? 28.264 -3.947 -6.656 1.00 75.56 135 ILE A N 1
ATOM 1054 C CA . ILE A 1 135 ? 29.054 -4.052 -5.419 1.00 75.56 135 ILE A CA 1
ATOM 1055 C C . ILE A 1 135 ? 30.531 -4.237 -5.763 1.00 75.56 135 ILE A C 1
ATOM 1057 O O . ILE A 1 135 ? 31.365 -3.449 -5.324 1.00 75.56 135 ILE A O 1
ATOM 1061 N N . HIS A 1 136 ? 30.848 -5.209 -6.624 1.00 76.12 136 HIS A N 1
ATOM 1062 C CA . HIS A 1 136 ? 32.230 -5.446 -7.037 1.00 76.12 136 HIS A CA 1
ATOM 1063 C C . HIS A 1 136 ? 32.851 -4.220 -7.720 1.00 76.12 136 HIS A C 1
ATOM 1065 O O . HIS A 1 136 ? 34.034 -3.952 -7.540 1.00 76.12 136 HIS A O 1
ATOM 1071 N N . GLN A 1 137 ? 32.091 -3.459 -8.514 1.00 72.44 137 GLN A N 1
ATOM 1072 C CA . GLN A 1 137 ? 32.600 -2.228 -9.131 1.00 72.44 137 GLN A CA 1
ATOM 1073 C C . GLN A 1 137 ? 32.970 -1.175 -8.080 1.00 72.44 137 GLN A C 1
ATOM 1075 O O . GLN A 1 137 ? 34.069 -0.624 -8.152 1.00 72.44 137 GLN A O 1
ATOM 1080 N N . LEU A 1 138 ? 32.105 -0.958 -7.082 1.00 71.44 138 LEU A N 1
ATOM 1081 C CA . LEU A 1 138 ? 32.366 -0.039 -5.969 1.00 71.44 138 LEU A CA 1
ATOM 1082 C C . LEU A 1 138 ? 33.594 -0.457 -5.155 1.00 71.44 138 LEU A C 1
ATOM 1084 O O . LEU A 1 138 ? 34.452 0.374 -4.868 1.00 71.44 138 LEU A O 1
ATOM 1088 N N . GLU A 1 139 ? 33.710 -1.744 -4.822 1.00 79.06 139 GLU A N 1
ATOM 1089 C CA . GLU A 1 139 ? 34.854 -2.290 -4.079 1.00 79.06 139 GLU A CA 1
ATOM 1090 C C . GLU A 1 139 ? 36.180 -2.115 -4.830 1.00 79.06 139 GLU A C 1
ATOM 1092 O O . GLU A 1 139 ? 37.224 -1.912 -4.214 1.00 79.06 139 GLU A O 1
ATOM 1097 N N . ASN A 1 140 ? 36.138 -2.136 -6.164 1.00 77.56 140 ASN A N 1
ATOM 1098 C CA . ASN A 1 140 ? 37.300 -1.917 -7.023 1.00 77.56 140 ASN A CA 1
ATOM 1099 C C . ASN A 1 140 ? 37.542 -0.433 -7.368 1.00 77.56 140 ASN A C 1
ATOM 1101 O O . ASN A 1 140 ? 38.377 -0.135 -8.222 1.00 77.56 140 ASN A O 1
ATOM 1105 N N . GLY A 1 141 ? 36.831 0.503 -6.728 1.00 72.31 141 GLY A N 1
ATOM 1106 C CA . GLY A 1 141 ? 37.004 1.944 -6.935 1.00 72.31 141 GLY A CA 1
ATOM 1107 C C . GLY A 1 141 ? 36.561 2.442 -8.314 1.00 72.31 141 GLY A C 1
ATOM 1108 O O . GLY A 1 141 ? 36.995 3.511 -8.742 1.00 72.31 141 GLY A O 1
ATOM 1109 N N . LEU A 1 142 ? 35.728 1.676 -9.027 1.00 63.88 142 LEU A N 1
ATOM 1110 C CA . LEU A 1 142 ? 35.186 2.073 -10.323 1.00 63.88 142 LEU A CA 1
ATOM 1111 C C . LEU A 1 142 ? 33.923 2.928 -10.124 1.00 63.88 142 LEU A C 1
ATOM 1113 O O . LEU A 1 142 ? 33.033 2.518 -9.372 1.00 63.88 142 LEU A O 1
ATOM 1117 N N . PRO A 1 143 ? 33.797 4.083 -10.806 1.00 61.91 143 PRO A N 1
ATOM 1118 C CA . PRO A 1 143 ? 32.571 4.868 -10.765 1.00 61.91 143 PRO A CA 1
ATOM 1119 C C . PRO A 1 143 ? 31.429 4.071 -11.407 1.00 61.91 143 PRO A C 1
ATOM 1121 O O . PRO A 1 143 ? 31.491 3.691 -12.578 1.00 61.91 143 PRO A O 1
ATOM 1124 N N . VAL A 1 144 ? 30.365 3.816 -10.641 1.00 56.12 144 VAL A N 1
ATOM 1125 C CA . VAL A 1 144 ? 29.178 3.084 -11.127 1.00 56.12 144 VAL A CA 1
ATOM 1126 C C . VAL A 1 144 ? 28.403 3.901 -12.171 1.00 56.12 144 VAL A C 1
ATOM 1128 O O . VAL A 1 144 ? 27.689 3.354 -13.013 1.00 56.12 144 VAL A O 1
ATOM 1131 N N . GLU A 1 145 ? 28.587 5.220 -12.157 1.00 53.97 145 GLU A N 1
ATOM 1132 C CA . GLU A 1 145 ? 27.852 6.186 -12.973 1.00 53.97 145 GLU A CA 1
ATOM 1133 C C . GLU A 1 145 ? 28.149 6.089 -14.484 1.00 53.97 145 GLU A C 1
ATOM 1135 O O . GLU A 1 145 ? 27.318 6.502 -15.291 1.00 53.97 145 GLU A O 1
ATOM 1140 N N . GLU A 1 146 ? 29.282 5.506 -14.901 1.00 44.94 146 GLU A N 1
ATOM 1141 C CA . GLU A 1 146 ? 29.730 5.564 -16.305 1.00 44.94 146 GLU A CA 1
ATOM 1142 C C . GLU A 1 146 ? 29.106 4.523 -17.248 1.00 44.94 146 GLU A C 1
ATOM 1144 O O . GLU A 1 146 ? 29.304 4.611 -18.461 1.00 44.94 146 GLU A O 1
ATOM 1149 N N . ARG A 1 147 ? 28.336 3.540 -16.755 1.00 42.69 147 ARG A N 1
ATOM 1150 C CA . ARG A 1 147 ? 27.811 2.472 -17.633 1.00 42.69 147 ARG A CA 1
ATOM 1151 C C . ARG A 1 147 ? 26.302 2.360 -17.757 1.00 42.69 147 ARG A C 1
ATOM 1153 O O . ARG A 1 147 ? 25.856 1.758 -18.730 1.00 42.69 147 ARG A O 1
ATOM 1160 N N . PHE A 1 148 ? 25.516 2.946 -16.857 1.00 42.28 148 PHE A N 1
ATOM 1161 C CA . PHE A 1 148 ? 24.060 2.815 -16.916 1.00 42.28 148 PHE A CA 1
ATOM 1162 C C . PHE A 1 148 ? 23.337 3.963 -16.186 1.00 42.28 148 PHE A C 1
ATOM 1164 O O . PHE A 1 148 ? 22.873 3.767 -15.066 1.00 42.28 148 PHE A O 1
ATOM 1171 N N . PRO A 1 149 ? 23.135 5.131 -16.824 1.00 42.41 149 PRO A N 1
ATOM 1172 C CA . PRO A 1 149 ? 22.382 6.248 -16.231 1.00 42.41 149 PRO A CA 1
ATOM 1173 C C . PRO A 1 149 ? 20.914 5.915 -15.887 1.00 42.41 149 PRO A C 1
ATOM 1175 O O . PRO A 1 149 ? 20.218 6.726 -15.285 1.00 42.41 149 PRO A O 1
ATOM 1178 N N . TRP A 1 150 ? 20.455 4.708 -16.242 1.00 42.03 150 TRP A N 1
ATOM 1179 C CA . TRP A 1 150 ? 19.101 4.197 -16.030 1.00 42.03 150 TRP A CA 1
ATOM 1180 C C . TRP A 1 150 ? 19.058 2.808 -15.363 1.00 42.03 150 TRP A C 1
ATOM 1182 O O . TRP A 1 150 ? 17.970 2.231 -15.257 1.00 42.03 150 TRP A O 1
ATOM 1192 N N . CYS A 1 151 ? 20.200 2.219 -14.953 1.00 41.78 151 CYS A N 1
ATOM 1193 C CA . CYS A 1 151 ? 20.155 1.022 -14.105 1.00 41.78 151 CYS A CA 1
ATOM 1194 C C . CYS A 1 151 ? 20.062 1.459 -12.642 1.00 41.78 151 CYS A C 1
ATOM 1196 O O . CYS A 1 151 ? 20.970 2.038 -12.061 1.00 41.78 151 CYS A O 1
ATOM 1198 N N . TRP A 1 152 ? 18.896 1.203 -12.067 1.00 50.00 152 TRP A N 1
ATOM 1199 C CA . TRP A 1 152 ? 18.579 1.524 -10.682 1.00 50.00 152 TRP A CA 1
ATOM 1200 C C . TRP A 1 152 ? 19.015 0.394 -9.726 1.00 50.00 152 TRP A C 1
ATOM 1202 O O . TRP A 1 152 ? 18.929 0.538 -8.518 1.00 50.00 152 TRP A O 1
ATOM 1212 N N . ASP A 1 153 ? 19.533 -0.727 -10.235 1.00 55.28 153 ASP A N 1
ATOM 1213 C CA . ASP A 1 153 ? 19.906 -1.916 -9.449 1.00 55.28 153 ASP A CA 1
ATOM 1214 C C . ASP A 1 153 ? 21.324 -1.783 -8.849 1.00 55.28 153 ASP A C 1
ATOM 1216 O O . ASP A 1 153 ? 22.170 -2.658 -9.031 1.00 55.28 153 ASP A O 1
ATOM 1220 N N . VAL A 1 154 ? 21.613 -0.656 -8.193 1.00 57.25 154 VAL A N 1
ATOM 1221 C CA . VAL A 1 154 ? 22.954 -0.292 -7.706 1.00 57.25 154 VAL A CA 1
ATOM 1222 C C . VAL A 1 154 ? 22.978 -0.231 -6.185 1.00 57.25 154 VAL A C 1
ATOM 1224 O O . VAL A 1 154 ? 22.102 0.367 -5.558 1.00 57.25 154 VAL A O 1
ATOM 1227 N N . ALA A 1 155 ? 24.018 -0.811 -5.592 1.00 54.28 155 ALA A N 1
ATOM 1228 C CA . ALA A 1 155 ? 24.245 -0.775 -4.156 1.00 54.28 155 ALA A CA 1
ATOM 1229 C C . ALA A 1 155 ? 24.286 0.645 -3.573 1.00 54.28 155 ALA A C 1
ATOM 1231 O O . ALA A 1 155 ? 24.898 1.553 -4.132 1.00 54.28 155 ALA A O 1
ATOM 1232 N N . GLY A 1 156 ? 23.645 0.827 -2.415 1.00 53.75 156 GLY A N 1
ATOM 1233 C CA . GLY A 1 156 ? 23.592 2.119 -1.725 1.00 53.75 156 GLY A CA 1
ATOM 1234 C C . GLY A 1 156 ? 22.581 3.104 -2.320 1.00 53.75 156 GLY A C 1
ATOM 1235 O O . GLY A 1 156 ? 22.452 4.220 -1.818 1.00 53.75 156 GLY A O 1
ATOM 1236 N N . GLN A 1 157 ? 21.826 2.701 -3.349 1.00 62.53 157 GLN A N 1
ATOM 1237 C CA . GLN A 1 157 ? 20.712 3.480 -3.881 1.00 62.53 157 GLN A CA 1
ATOM 1238 C C . GLN A 1 157 ? 19.366 3.001 -3.322 1.00 62.53 157 GLN A C 1
ATOM 1240 O O . GLN A 1 157 ? 19.208 1.863 -2.874 1.00 62.53 157 GLN A O 1
ATOM 1245 N N . ARG A 1 158 ? 18.349 3.868 -3.423 1.00 63.88 158 ARG A N 1
ATOM 1246 C CA . ARG A 1 158 ? 16.961 3.643 -2.956 1.00 63.88 158 ARG A CA 1
ATOM 1247 C C . ARG A 1 158 ? 16.269 2.418 -3.576 1.00 63.88 158 ARG A C 1
ATOM 1249 O O . ARG A 1 158 ? 15.194 2.026 -3.138 1.00 63.88 158 ARG A O 1
ATOM 1256 N N . HIS A 1 159 ? 16.867 1.839 -4.606 1.00 66.50 159 HIS A N 1
ATOM 1257 C CA . HIS A 1 159 ? 16.312 0.790 -5.453 1.00 66.50 159 HIS A CA 1
ATOM 1258 C C . HIS A 1 159 ? 17.055 -0.538 -5.294 1.00 66.50 159 HIS A C 1
ATOM 1260 O O . HIS A 1 159 ? 16.780 -1.477 -6.036 1.00 66.50 159 HIS A O 1
ATOM 1266 N N . THR A 1 160 ? 17.993 -0.610 -4.342 1.00 81.44 160 THR A N 1
ATOM 1267 C CA . THR A 1 160 ? 18.789 -1.813 -4.113 1.00 81.44 160 THR A CA 1
ATOM 1268 C C . THR A 1 160 ? 17.858 -3.021 -3.925 1.00 81.44 160 THR A C 1
ATOM 1270 O O . THR A 1 160 ? 16.966 -2.965 -3.066 1.00 81.44 160 THR A O 1
ATOM 1273 N N . PRO A 1 161 ? 18.019 -4.091 -4.726 1.00 88.25 161 PRO A N 1
ATOM 1274 C CA . PRO A 1 161 ? 17.132 -5.243 -4.673 1.00 88.25 161 PRO A CA 1
ATOM 1275 C C . PRO A 1 161 ? 17.048 -5.871 -3.270 1.00 88.25 161 PRO A C 1
ATOM 1277 O O . PRO A 1 161 ? 18.036 -6.340 -2.699 1.00 88.25 161 PRO A O 1
ATOM 1280 N N . GLY A 1 162 ? 15.832 -5.870 -2.730 1.00 90.69 162 GLY A N 1
ATOM 1281 C CA . GLY A 1 162 ? 15.451 -6.339 -1.399 1.00 90.69 162 GLY A CA 1
ATOM 1282 C C . GLY A 1 162 ? 15.775 -5.470 -0.189 1.00 90.69 162 GLY A C 1
ATOM 1283 O O . GLY A 1 162 ? 15.377 -5.829 0.921 1.00 90.69 162 GLY A O 1
ATOM 1284 N N . ASP A 1 163 ? 16.404 -4.307 -0.352 1.00 90.81 163 ASP A N 1
ATOM 1285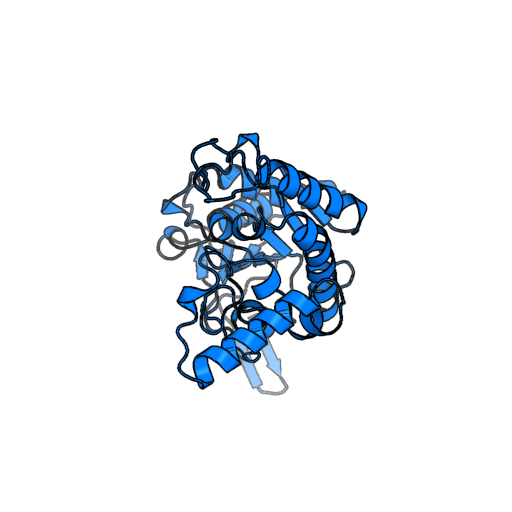 C CA . ASP A 1 163 ? 16.813 -3.527 0.820 1.00 90.81 163 ASP A CA 1
ATOM 1286 C C . ASP A 1 163 ? 15.643 -2.850 1.547 1.00 90.81 163 ASP A C 1
ATOM 1288 O O . ASP A 1 163 ? 15.677 -2.688 2.770 1.00 90.81 163 ASP A O 1
ATOM 1292 N N . LEU A 1 164 ? 14.591 -2.450 0.825 1.00 93.06 164 LEU A N 1
ATOM 1293 C CA . LEU A 1 164 ? 13.393 -1.877 1.454 1.00 93.06 164 LEU A CA 1
ATOM 1294 C C . LEU A 1 164 ? 12.539 -2.960 2.094 1.00 93.06 164 LEU A C 1
ATOM 1296 O O . LEU A 1 164 ? 11.955 -2.724 3.151 1.00 93.06 164 LEU A O 1
ATOM 1300 N N . PHE A 1 165 ? 12.505 -4.156 1.501 1.00 95.19 165 PHE A N 1
ATOM 1301 C CA . PHE A 1 165 ? 11.908 -5.309 2.159 1.00 95.19 165 PHE A CA 1
ATOM 1302 C C . PHE A 1 165 ? 12.553 -5.519 3.534 1.00 95.19 165 PHE A C 1
ATOM 1304 O O . PHE A 1 165 ? 11.863 -5.521 4.550 1.00 95.19 165 PHE A O 1
ATOM 1311 N N . ASN A 1 166 ? 13.880 -5.592 3.580 1.00 94.06 166 ASN A N 1
ATOM 1312 C CA . ASN A 1 166 ? 14.633 -5.819 4.808 1.00 94.06 166 ASN A CA 1
ATOM 1313 C C . ASN A 1 166 ? 14.493 -4.693 5.842 1.00 94.06 166 ASN A C 1
ATOM 1315 O O . ASN A 1 166 ? 14.367 -4.975 7.032 1.00 94.06 166 ASN A O 1
ATOM 1319 N N . GLY A 1 167 ? 14.525 -3.432 5.404 1.00 91.88 167 GLY A N 1
ATOM 1320 C CA . GLY A 1 167 ? 14.486 -2.275 6.301 1.00 91.88 167 GLY A CA 1
ATOM 1321 C C . GLY A 1 167 ? 13.085 -1.872 6.769 1.00 91.88 167 GLY A C 1
ATOM 1322 O O . GLY A 1 167 ? 12.942 -1.352 7.875 1.00 91.88 167 GLY A O 1
ATOM 1323 N N . MET A 1 168 ? 12.052 -2.104 5.951 1.00 93.88 168 MET A N 1
ATOM 1324 C CA . MET A 1 168 ? 10.713 -1.540 6.173 1.00 93.88 168 MET A CA 1
ATOM 1325 C C . MET A 1 168 ? 9.584 -2.571 6.235 1.00 93.88 168 MET A C 1
ATOM 1327 O O . MET A 1 168 ? 8.545 -2.257 6.805 1.00 93.88 168 MET A O 1
ATOM 1331 N N . VAL A 1 169 ? 9.747 -3.769 5.663 1.00 96.25 169 VAL A N 1
ATOM 1332 C CA . VAL A 1 169 ? 8.685 -4.794 5.596 1.00 96.25 169 VAL A CA 1
ATOM 1333 C C . VAL A 1 169 ? 8.955 -5.932 6.580 1.00 96.25 169 VAL A C 1
ATOM 1335 O O . VAL A 1 169 ? 8.119 -6.224 7.430 1.00 96.25 169 VAL A O 1
ATOM 1338 N N . ALA A 1 170 ? 10.152 -6.521 6.526 1.00 96.19 170 ALA A N 1
ATOM 1339 C CA . ALA A 1 170 ? 10.612 -7.596 7.401 1.00 96.19 170 ALA A CA 1
ATOM 1340 C C . ALA A 1 170 ? 10.373 -7.349 8.906 1.00 96.19 170 ALA A C 1
ATOM 1342 O O . ALA A 1 170 ? 9.819 -8.242 9.546 1.00 96.19 170 ALA A O 1
ATOM 1343 N N . PRO A 1 171 ? 10.681 -6.170 9.491 1.00 95.38 171 PRO A N 1
ATOM 1344 C CA . PRO A 1 171 ? 10.452 -5.934 10.922 1.00 95.38 171 PRO A CA 1
ATOM 1345 C C . PRO A 1 171 ? 8.972 -5.861 11.329 1.00 95.38 171 PRO A C 1
ATOM 1347 O O . PRO A 1 171 ? 8.666 -5.789 12.519 1.00 95.38 171 PRO A O 1
ATOM 1350 N N . LEU A 1 172 ? 8.054 -5.812 10.362 1.00 96.00 172 LEU A N 1
ATOM 1351 C CA . LEU A 1 172 ? 6.609 -5.749 10.585 1.00 96.00 172 LEU A CA 1
ATOM 1352 C C . LEU A 1 172 ? 5.932 -7.096 10.338 1.00 96.00 172 LEU A C 1
ATOM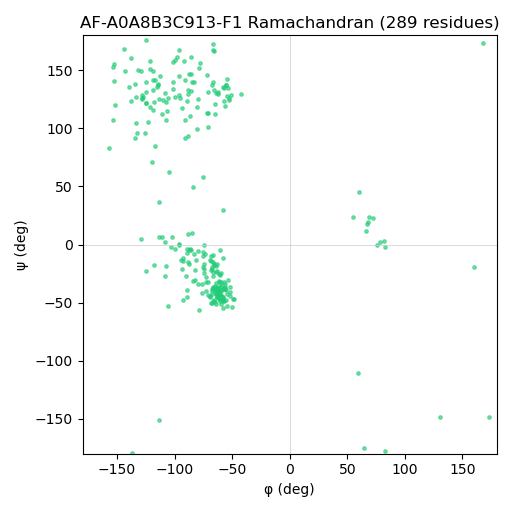 1354 O O . LEU A 1 172 ? 4.730 -7.217 10.552 1.00 96.00 172 LEU A O 1
ATOM 1358 N N . ILE A 1 173 ? 6.678 -8.115 9.922 1.00 95.69 173 ILE A N 1
ATOM 1359 C CA . ILE A 1 173 ? 6.187 -9.484 9.817 1.00 95.69 173 ILE A CA 1
ATOM 1360 C C . ILE A 1 173 ? 6.416 -10.185 11.171 1.00 95.69 173 ILE A C 1
ATOM 1362 O O . ILE A 1 173 ? 7.520 -10.088 11.710 1.00 95.69 173 ILE A O 1
ATOM 1366 N N . PRO A 1 174 ? 5.431 -10.911 11.744 1.00 93.88 174 PRO A N 1
ATOM 1367 C CA . PRO A 1 174 ? 4.074 -11.168 11.252 1.00 93.88 174 PRO A CA 1
ATOM 1368 C C . PRO A 1 174 ? 3.015 -10.336 12.007 1.00 93.88 174 PRO A C 1
ATOM 1370 O O . PRO A 1 174 ? 2.155 -10.887 12.696 1.00 93.88 174 PRO A O 1
ATOM 1373 N N . TYR A 1 175 ? 3.069 -9.001 11.940 1.00 95.31 175 TYR A N 1
ATOM 1374 C CA . TYR A 1 175 ? 2.042 -8.158 12.564 1.00 95.31 175 TYR A CA 1
ATOM 1375 C C . TYR A 1 175 ? 0.660 -8.523 12.009 1.00 95.31 175 TYR A C 1
ATOM 1377 O O . TYR A 1 175 ? 0.497 -8.671 10.797 1.00 95.31 175 TYR A O 1
ATOM 1385 N N . GLY A 1 176 ? -0.332 -8.655 12.894 1.00 95.88 176 GLY A N 1
ATOM 1386 C CA . GLY A 1 176 ? -1.695 -9.020 12.512 1.00 95.88 176 GLY A CA 1
ATOM 1387 C C . GLY A 1 176 ? -2.330 -7.939 11.641 1.00 95.88 176 GLY A C 1
ATOM 1388 O O . GLY A 1 176 ? -2.594 -6.837 12.123 1.00 95.88 176 GLY A O 1
ATOM 1389 N N . ILE A 1 177 ? -2.563 -8.260 10.369 1.00 97.75 177 ILE A N 1
ATOM 1390 C CA . ILE A 1 177 ? -3.160 -7.365 9.376 1.00 97.75 177 ILE A CA 1
ATOM 1391 C C . ILE A 1 177 ? -4.289 -8.070 8.622 1.00 97.75 177 ILE A C 1
ATOM 1393 O O . ILE A 1 177 ? -4.261 -9.278 8.414 1.00 97.75 177 ILE A O 1
ATOM 1397 N N . SER A 1 178 ? -5.272 -7.294 8.182 1.00 96.94 178 SER A N 1
ATOM 1398 C CA . SER A 1 178 ? -6.442 -7.748 7.426 1.00 96.94 178 SER A CA 1
ATOM 1399 C C . SER A 1 178 ? -6.216 -7.772 5.911 1.00 96.94 178 SER A C 1
ATOM 1401 O O . SER A 1 178 ? -7.028 -8.341 5.165 1.00 96.94 178 SER A O 1
ATOM 1403 N N . GLY A 1 179 ? -5.154 -7.106 5.449 1.00 97.75 179 GLY A N 1
ATOM 1404 C CA . GLY A 1 179 ? -4.797 -6.984 4.044 1.00 97.75 179 GLY A CA 1
ATOM 1405 C C . GLY A 1 179 ? -3.712 -5.942 3.765 1.00 97.75 179 GLY A C 1
ATOM 1406 O O . GLY A 1 179 ? -3.292 -5.180 4.640 1.00 97.75 179 GLY A O 1
ATOM 1407 N N . ILE A 1 180 ? -3.287 -5.915 2.505 1.00 98.62 180 ILE A N 1
ATOM 1408 C CA . ILE A 1 180 ? -2.236 -5.061 1.958 1.00 98.62 180 ILE A CA 1
ATOM 1409 C C . ILE A 1 180 ? -2.840 -4.085 0.943 1.00 98.62 180 ILE A C 1
ATOM 1411 O O . ILE A 1 180 ? -3.675 -4.466 0.120 1.00 98.62 180 ILE A O 1
ATOM 1415 N N . LEU A 1 181 ? -2.391 -2.832 0.986 1.00 98.81 181 LEU A N 1
ATOM 1416 C CA . LEU A 1 181 ? -2.627 -1.794 -0.011 1.00 98.81 181 LEU A CA 1
ATOM 1417 C C . LEU A 1 181 ? -1.312 -1.514 -0.737 1.00 98.81 181 LEU A C 1
ATOM 1419 O O . LEU A 1 181 ? -0.319 -1.170 -0.103 1.00 98.81 181 LEU A O 1
ATOM 1423 N N . TRP A 1 182 ? -1.301 -1.618 -2.059 1.00 98.81 182 TRP A N 1
ATOM 1424 C CA . TRP A 1 182 ? -0.101 -1.458 -2.873 1.00 98.81 182 TRP A CA 1
ATOM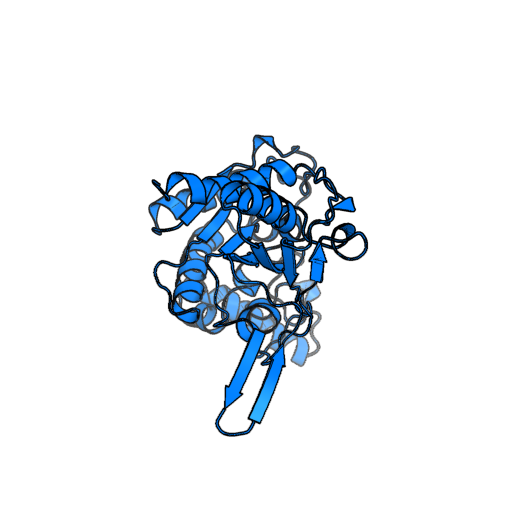 1425 C C . TRP A 1 182 ? -0.290 -0.394 -3.952 1.00 98.81 182 TRP A C 1
ATOM 1427 O O . TRP A 1 182 ? -1.170 -0.501 -4.808 1.00 98.81 182 TRP A O 1
ATOM 1437 N N . TYR A 1 183 ? 0.546 0.640 -3.944 1.00 98.50 183 TYR A N 1
ATOM 1438 C CA . TYR A 1 183 ? 0.541 1.652 -5.001 1.00 98.50 183 TYR A CA 1
ATOM 1439 C C . TYR A 1 183 ? 1.967 1.949 -5.456 1.00 98.50 183 TYR A C 1
ATOM 1441 O O . TYR A 1 183 ? 2.672 2.802 -4.911 1.00 98.50 183 TYR A O 1
ATOM 1449 N N . GLN A 1 184 ? 2.379 1.199 -6.475 1.00 97.00 184 GLN A N 1
ATOM 1450 C CA . GLN A 1 184 ? 3.684 1.310 -7.103 1.00 97.00 184 GLN A CA 1
ATOM 1451 C C . GLN A 1 184 ? 3.618 0.848 -8.556 1.00 97.00 184 GLN A C 1
ATOM 1453 O O . GLN A 1 184 ? 2.749 0.060 -8.940 1.00 97.00 184 GLN A O 1
ATOM 1458 N N . GLY A 1 185 ? 4.548 1.347 -9.358 1.00 94.44 185 GLY A N 1
ATOM 1459 C CA . GLY A 1 185 ? 4.807 0.836 -10.696 1.00 94.44 185 GLY A CA 1
ATOM 1460 C C . GLY A 1 185 ? 5.541 1.833 -11.577 1.00 94.44 185 GLY A C 1
ATOM 1461 O O . GLY A 1 185 ? 6.154 1.439 -12.561 1.00 94.44 185 GLY A O 1
ATOM 1462 N N . GLU A 1 186 ? 5.518 3.115 -11.227 1.00 92.00 186 GLU A N 1
ATOM 1463 C CA . GLU A 1 186 ? 6.049 4.203 -12.041 1.00 92.00 186 GLU A CA 1
ATOM 1464 C C . GLU A 1 186 ? 7.536 3.996 -12.351 1.00 92.00 186 GLU A C 1
ATOM 1466 O O . GLU A 1 186 ? 7.934 4.064 -13.512 1.00 92.00 186 GLU A O 1
ATOM 1471 N N . SER A 1 187 ? 8.340 3.624 -11.349 1.00 88.94 187 SER A N 1
ATOM 1472 C CA . SER A 1 187 ? 9.771 3.333 -11.541 1.00 88.94 187 SER A CA 1
ATOM 1473 C C . SER A 1 187 ? 10.045 1.997 -12.242 1.00 88.94 187 SER A C 1
ATOM 1475 O O . SER A 1 187 ? 11.179 1.704 -12.610 1.00 88.94 187 SER A O 1
ATOM 1477 N N . SER A 1 188 ? 9.014 1.177 -12.440 1.00 89.62 188 SER A N 1
ATOM 1478 C CA . SER A 1 188 ? 9.086 -0.109 -13.136 1.00 89.62 188 SER A CA 1
ATOM 1479 C C . SER A 1 188 ? 8.405 -0.075 -14.512 1.00 89.62 188 SER A C 1
ATOM 1481 O O . SER A 1 188 ? 8.381 -1.096 -15.201 1.00 89.62 188 SER A O 1
ATOM 1483 N N . ALA A 1 189 ? 7.871 1.077 -14.944 1.00 89.12 189 ALA A N 1
ATOM 1484 C CA . ALA A 1 189 ? 7.059 1.196 -16.155 1.00 89.12 189 ALA A CA 1
ATOM 1485 C C . ALA A 1 189 ? 7.816 0.797 -17.429 1.00 89.12 189 ALA A C 1
ATOM 1487 O O . ALA A 1 189 ? 7.290 0.046 -18.250 1.00 89.12 189 ALA A O 1
ATOM 1488 N N . SER A 1 190 ? 9.080 1.209 -17.560 1.00 85.19 190 SER A N 1
ATOM 1489 C CA . SER A 1 190 ? 9.950 0.822 -18.682 1.00 85.19 190 SER A CA 1
ATOM 1490 C C . SER A 1 190 ? 10.280 -0.677 -18.701 1.00 85.19 190 SER A C 1
ATOM 1492 O O . SER A 1 190 ? 10.669 -1.224 -19.728 1.00 85.19 190 SER A O 1
ATOM 1494 N N . LYS A 1 191 ? 10.079 -1.386 -17.586 1.00 86.50 191 LYS A N 1
ATOM 1495 C CA . LYS A 1 191 ? 10.327 -2.825 -17.448 1.00 86.50 191 LYS A CA 1
ATOM 1496 C C . LYS A 1 191 ? 9.018 -3.598 -17.239 1.00 86.50 191 LYS A C 1
ATOM 1498 O O . LYS A 1 191 ? 8.995 -4.595 -16.521 1.00 86.50 191 LYS A O 1
ATOM 1503 N N . ALA A 1 192 ? 7.921 -3.187 -17.884 1.00 89.50 192 ALA A N 1
ATOM 1504 C CA . ALA A 1 192 ? 6.588 -3.768 -17.672 1.00 89.50 192 ALA A CA 1
ATOM 1505 C C . ALA A 1 192 ? 6.532 -5.306 -17.791 1.00 89.50 192 ALA A C 1
ATOM 1507 O O . ALA A 1 192 ? 5.837 -5.964 -17.017 1.00 89.50 192 ALA A O 1
ATOM 1508 N N . ARG A 1 193 ? 7.298 -5.912 -18.711 1.00 88.88 193 ARG A N 1
ATOM 1509 C CA . ARG A 1 193 ? 7.385 -7.380 -18.825 1.00 88.88 193 ARG A CA 1
ATOM 1510 C C . ARG A 1 193 ? 7.970 -8.024 -17.565 1.00 88.88 193 ARG A C 1
ATOM 1512 O O . ARG A 1 193 ? 7.418 -9.008 -17.085 1.00 88.88 193 ARG A O 1
ATOM 1519 N N . GLN A 1 194 ? 9.056 -7.459 -17.038 1.00 90.12 194 GLN A N 1
ATOM 1520 C CA . GLN A 1 194 ? 9.687 -7.901 -15.793 1.00 90.12 194 GLN A CA 1
ATOM 1521 C C . GLN A 1 194 ? 8.735 -7.688 -14.611 1.00 90.12 194 GLN A C 1
ATOM 1523 O O . GLN A 1 194 ? 8.547 -8.594 -13.806 1.00 90.12 194 GLN A O 1
ATOM 1528 N N . TYR A 1 195 ? 8.049 -6.543 -14.561 1.00 93.75 195 TYR A N 1
ATOM 1529 C CA . TYR A 1 195 ? 7.023 -6.270 -13.554 1.00 93.75 195 TYR A CA 1
ATOM 1530 C C . TYR A 1 195 ? 5.917 -7.332 -13.540 1.00 93.75 195 TYR A C 1
ATOM 1532 O O . TYR A 1 195 ? 5.459 -7.747 -12.482 1.00 93.75 195 TYR A O 1
ATOM 1540 N N . GLY A 1 196 ? 5.517 -7.826 -14.714 1.00 94.62 196 GLY A N 1
ATOM 1541 C CA . GLY A 1 196 ? 4.500 -8.872 -14.829 1.00 94.62 196 GLY A CA 1
ATOM 1542 C C . GLY A 1 196 ? 4.930 -10.237 -14.319 1.00 94.62 196 GLY A C 1
ATOM 1543 O O . GLY A 1 196 ? 4.072 -11.099 -14.141 1.00 94.62 196 GLY A O 1
ATOM 1544 N N . HIS A 1 197 ? 6.222 -10.434 -14.083 1.00 94.75 197 HIS A N 1
ATOM 1545 C CA . HIS A 1 197 ? 6.755 -11.598 -13.385 1.00 94.75 197 HIS A CA 1
ATOM 1546 C C . HIS A 1 197 ? 6.899 -11.316 -11.887 1.00 94.75 197 HIS A C 1
ATOM 1548 O O . HIS A 1 197 ? 6.381 -12.065 -11.068 1.00 94.75 197 HIS A O 1
ATOM 1554 N N . LEU A 1 198 ? 7.496 -10.173 -11.538 1.00 95.50 198 LEU A N 1
ATOM 1555 C CA . LEU A 1 198 ? 7.779 -9.789 -10.152 1.00 95.50 198 LEU A CA 1
ATOM 1556 C C . LEU A 1 198 ? 6.522 -9.532 -9.320 1.00 95.50 198 LEU A C 1
ATOM 1558 O O . LEU A 1 198 ? 6.489 -9.874 -8.146 1.00 95.50 198 LEU A O 1
ATOM 1562 N N . PHE A 1 199 ? 5.474 -8.940 -9.896 1.00 97.75 199 PHE A N 1
ATOM 1563 C CA . PHE A 1 199 ? 4.298 -8.554 -9.121 1.00 97.75 199 PHE A CA 1
ATOM 1564 C C . PHE A 1 199 ? 3.533 -9.744 -8.515 1.00 97.75 199 PHE A C 1
ATOM 1566 O O . PHE A 1 199 ? 3.297 -9.720 -7.308 1.00 97.75 199 PHE A O 1
ATOM 1573 N N . PRO A 1 200 ? 3.180 -10.810 -9.265 1.00 97.56 200 PRO A N 1
ATOM 1574 C CA . PRO A 1 200 ? 2.603 -12.002 -8.645 1.00 97.56 200 PRO A CA 1
ATOM 1575 C C . PRO A 1 200 ? 3.566 -12.687 -7.661 1.00 97.56 200 PRO A C 1
ATOM 1577 O O . PRO A 1 200 ? 3.105 -13.126 -6.614 1.00 97.56 200 PRO A O 1
ATOM 1580 N N . MET A 1 201 ? 4.879 -12.718 -7.938 1.00 96.56 201 MET A N 1
ATOM 1581 C CA . MET A 1 201 ? 5.869 -13.259 -6.990 1.00 96.56 201 MET A CA 1
ATOM 1582 C C . MET A 1 201 ? 5.905 -12.473 -5.673 1.00 96.56 201 MET A C 1
ATOM 1584 O O . MET A 1 201 ? 5.974 -13.071 -4.605 1.00 96.56 201 MET A O 1
ATOM 1588 N N . LEU A 1 202 ? 5.825 -11.139 -5.728 1.00 97.75 202 LEU A N 1
ATOM 1589 C CA . LEU A 1 202 ? 5.762 -10.288 -4.539 1.00 97.75 202 LEU A CA 1
ATOM 1590 C C . LEU A 1 202 ? 4.521 -10.611 -3.705 1.00 97.75 202 LEU A C 1
ATOM 1592 O O . LEU A 1 202 ? 4.629 -10.762 -2.490 1.00 97.75 202 LEU A O 1
ATOM 1596 N N . VAL A 1 203 ? 3.358 -10.742 -4.353 1.00 98.44 203 VAL A N 1
ATOM 1597 C CA . VAL A 1 203 ? 2.098 -11.095 -3.679 1.00 98.44 203 VAL A CA 1
ATOM 1598 C C . VAL A 1 203 ? 2.227 -12.435 -2.956 1.00 98.44 203 VAL A C 1
ATOM 1600 O O . VAL A 1 203 ? 1.860 -12.525 -1.785 1.00 98.44 203 VAL A O 1
ATOM 1603 N N . ASP A 1 204 ? 2.770 -13.450 -3.628 1.00 97.69 204 ASP A N 1
ATOM 1604 C CA . ASP A 1 204 ? 2.929 -14.791 -3.059 1.00 97.69 204 ASP A CA 1
ATOM 1605 C C . ASP A 1 204 ? 3.920 -14.797 -1.895 1.00 97.69 204 ASP A C 1
ATOM 1607 O O . ASP A 1 204 ? 3.601 -15.291 -0.816 1.00 97.69 204 ASP A O 1
ATOM 1611 N N . SER A 1 205 ? 5.085 -14.173 -2.081 1.00 96.81 205 SER A N 1
ATOM 1612 C CA . SER A 1 205 ? 6.130 -14.123 -1.059 1.00 96.81 205 SER A CA 1
ATOM 1613 C C . SER A 1 205 ? 5.666 -13.377 0.196 1.00 96.81 205 SER A C 1
ATOM 1615 O O . SER A 1 205 ? 5.953 -13.789 1.320 1.00 96.81 205 SER A O 1
ATOM 1617 N N . TRP A 1 206 ? 4.900 -12.290 0.048 1.00 98.06 206 TRP A N 1
ATOM 1618 C CA . TRP A 1 206 ? 4.347 -11.583 1.205 1.00 98.06 206 TRP A CA 1
ATOM 1619 C C . TRP A 1 206 ? 3.276 -12.423 1.912 1.00 98.06 206 TRP A C 1
ATOM 1621 O O . TRP A 1 206 ? 3.327 -12.559 3.130 1.00 98.06 206 TRP A O 1
ATOM 1631 N N . ARG A 1 207 ? 2.355 -13.053 1.178 1.00 98.25 207 ARG A N 1
ATOM 1632 C CA . ARG A 1 207 ? 1.357 -13.972 1.755 1.00 98.25 207 ARG A CA 1
ATOM 1633 C C . ARG A 1 207 ? 1.988 -15.101 2.559 1.00 98.25 207 ARG A C 1
ATOM 1635 O O . ARG A 1 207 ? 1.596 -15.338 3.700 1.00 98.25 207 ARG A O 1
ATOM 1642 N N . GLU A 1 208 ? 2.999 -15.749 1.987 1.00 97.50 208 GLU A N 1
ATOM 1643 C CA . GLU A 1 208 ? 3.748 -16.814 2.650 1.00 97.50 208 GLU A CA 1
ATOM 1644 C C . GLU A 1 208 ? 4.373 -16.323 3.959 1.00 97.50 208 GLU A C 1
ATOM 1646 O O . GLU A 1 208 ? 4.201 -16.943 5.007 1.00 97.50 208 GLU A O 1
ATOM 1651 N N . ARG A 1 209 ? 5.051 -15.171 3.931 1.00 96.62 209 ARG A N 1
ATOM 1652 C CA . ARG A 1 209 ? 5.768 -14.645 5.102 1.00 96.62 209 ARG A CA 1
ATOM 1653 C C . ARG A 1 209 ? 4.854 -14.134 6.204 1.00 96.62 209 ARG A C 1
ATOM 1655 O O . ARG A 1 209 ? 5.210 -14.245 7.375 1.00 96.62 209 ARG A O 1
ATOM 1662 N N . TRP A 1 210 ? 3.688 -13.600 5.853 1.00 97.56 210 TRP A N 1
ATOM 1663 C CA . TRP A 1 210 ? 2.645 -13.291 6.832 1.00 97.56 210 TRP A CA 1
ATOM 1664 C C . TRP A 1 210 ? 1.908 -14.538 7.337 1.00 97.56 210 TRP A C 1
ATOM 1666 O O . TRP A 1 210 ? 1.173 -14.440 8.317 1.00 97.56 210 TRP A O 1
ATOM 1676 N N . GLY A 1 211 ? 2.122 -15.703 6.718 1.00 97.81 211 GLY A N 1
ATOM 1677 C CA . GLY A 1 211 ? 1.464 -16.954 7.088 1.00 97.81 211 GLY A CA 1
ATOM 1678 C C . GLY A 1 211 ? -0.015 -17.002 6.701 1.00 97.81 211 GLY A C 1
ATOM 1679 O O . GLY A 1 211 ? -0.770 -17.760 7.305 1.00 97.81 211 GLY A O 1
ATOM 1680 N N . ASP A 1 212 ? -0.431 -16.197 5.720 1.00 97.31 212 ASP A N 1
ATOM 1681 C CA . ASP A 1 212 ? -1.812 -16.115 5.243 1.00 97.31 212 ASP A CA 1
ATOM 1682 C C . ASP A 1 212 ? -1.840 -16.162 3.700 1.00 97.31 212 ASP A C 1
ATOM 1684 O O . ASP A 1 212 ? -1.662 -15.130 3.044 1.00 97.31 212 ASP A O 1
ATOM 1688 N N . PRO A 1 213 ? -2.060 -17.347 3.089 1.00 95.81 213 PRO A N 1
ATOM 1689 C CA . PRO A 1 213 ? -2.128 -17.498 1.632 1.00 95.81 213 PRO A CA 1
ATOM 1690 C C . PRO A 1 213 ? -3.311 -16.749 0.997 1.00 95.81 213 PRO A C 1
ATOM 1692 O O . PRO A 1 213 ? -3.285 -16.467 -0.203 1.00 95.81 213 PRO A O 1
ATOM 1695 N N . ASP A 1 214 ? -4.320 -16.385 1.790 1.00 95.75 214 ASP A N 1
ATOM 1696 C CA . ASP A 1 214 ? -5.521 -15.677 1.354 1.00 95.75 214 ASP A CA 1
ATOM 1697 C C . ASP A 1 214 ? -5.493 -14.183 1.697 1.00 95.75 214 ASP A C 1
ATOM 1699 O O . ASP A 1 214 ? -6.472 -13.468 1.435 1.00 95.75 214 ASP A O 1
ATOM 1703 N N . LEU A 1 215 ? -4.362 -13.682 2.213 1.00 97.50 215 LEU A N 1
ATOM 1704 C CA . LEU A 1 215 ? -4.214 -12.288 2.607 1.00 97.50 215 LEU A CA 1
ATOM 1705 C C . LEU A 1 215 ? -4.617 -11.368 1.454 1.00 97.50 215 LEU A C 1
ATOM 1707 O O . LEU A 1 215 ? -4.133 -11.478 0.316 1.00 97.50 215 LEU A O 1
ATOM 1711 N N . LYS A 1 216 ? -5.535 -10.446 1.748 1.00 97.94 216 LYS A N 1
ATOM 1712 C CA . LYS A 1 216 ? -6.091 -9.536 0.745 1.00 97.94 216 LYS A CA 1
ATOM 1713 C C . LYS A 1 216 ? -4.982 -8.645 0.207 1.00 97.94 216 LYS A C 1
ATOM 1715 O O . LYS A 1 216 ? -4.269 -8.025 0.988 1.00 97.94 216 LYS A O 1
ATOM 1720 N N . PHE A 1 217 ? -4.872 -8.539 -1.111 1.00 98.50 217 PHE A N 1
ATOM 1721 C CA . PHE A 1 217 ? -3.860 -7.703 -1.752 1.00 98.50 217 PHE A CA 1
ATOM 1722 C C . PHE A 1 217 ? -4.529 -6.734 -2.725 1.00 98.50 217 PHE A C 1
ATOM 1724 O O . PHE A 1 217 ? -4.871 -7.080 -3.860 1.00 98.50 217 PHE A O 1
ATOM 1731 N N . TYR A 1 218 ? -4.784 -5.516 -2.260 1.00 98.56 218 TYR A N 1
ATOM 1732 C CA . TYR A 1 218 ? -5.451 -4.484 -3.043 1.00 98.56 218 TYR A CA 1
ATOM 1733 C C . TYR A 1 218 ? -4.436 -3.499 -3.585 1.00 98.56 218 TYR A C 1
ATOM 1735 O O . TYR A 1 218 ? -3.563 -3.037 -2.862 1.00 98.56 218 TYR A O 1
ATOM 1743 N N . PHE A 1 219 ? -4.541 -3.165 -4.863 1.00 98.69 219 PHE A N 1
ATOM 1744 C CA . PHE A 1 219 ? -3.548 -2.332 -5.519 1.00 98.69 219 PHE A CA 1
ATOM 1745 C C . PHE A 1 219 ? -4.167 -1.284 -6.431 1.00 98.69 219 PHE A C 1
ATOM 1747 O O . PHE A 1 219 ? -5.322 -1.383 -6.848 1.00 98.69 219 PHE A O 1
ATOM 1754 N N . VAL A 1 220 ? -3.389 -0.254 -6.736 1.00 98.56 220 VAL A N 1
ATOM 1755 C CA . VAL A 1 220 ? -3.818 0.859 -7.581 1.00 98.56 220 VAL A CA 1
ATOM 1756 C C . VAL A 1 220 ? -3.118 0.762 -8.930 1.00 98.56 220 VAL A C 1
ATOM 1758 O O . VAL A 1 220 ? -1.891 0.751 -9.011 1.00 98.56 220 VAL A O 1
ATOM 1761 N N . GLN A 1 221 ? -3.905 0.697 -10.001 1.00 97.69 221 GLN A N 1
ATOM 1762 C CA . GLN A 1 221 ? -3.387 0.807 -11.360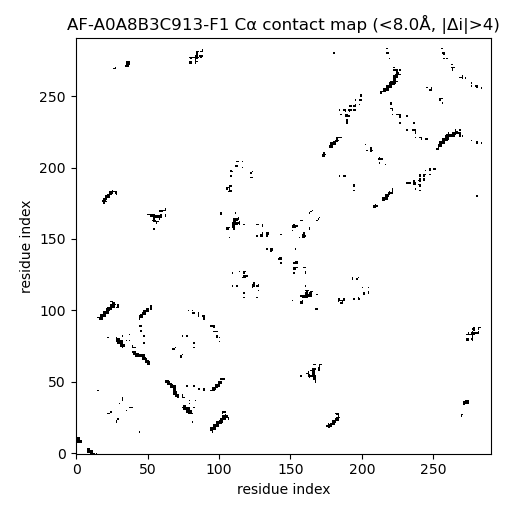 1.00 97.69 221 GLN A CA 1
ATOM 1763 C C . GLN A 1 221 ? -2.838 2.219 -11.584 1.00 97.69 221 GLN A C 1
ATOM 1765 O O . GLN A 1 221 ? -3.474 3.188 -11.164 1.00 97.69 221 GLN A O 1
ATOM 1770 N N . LEU A 1 222 ? -1.708 2.360 -12.284 1.00 95.88 222 LEU A N 1
ATOM 1771 C CA . LEU A 1 222 ? -1.101 3.673 -12.504 1.00 95.88 222 LEU A CA 1
ATOM 1772 C C . LEU A 1 222 ? -2.080 4.683 -13.115 1.00 95.88 222 LEU A C 1
ATOM 1774 O O . LEU A 1 222 ? -2.785 4.396 -14.089 1.00 95.88 222 LEU A O 1
ATOM 1778 N N . ALA A 1 223 ? -2.076 5.895 -12.560 1.00 95.00 223 ALA A N 1
ATOM 1779 C CA . ALA A 1 223 ? -2.907 7.001 -13.020 1.00 95.00 223 ALA A CA 1
ATOM 1780 C C . ALA A 1 223 ? -2.502 7.477 -14.423 1.00 95.00 223 ALA A C 1
ATOM 1782 O O . ALA A 1 223 ? -1.449 7.081 -14.922 1.00 95.00 223 ALA A O 1
ATOM 1783 N N . GLY A 1 224 ? -3.352 8.297 -15.050 1.00 92.19 224 GLY A N 1
ATOM 1784 C CA . GLY A 1 224 ? -3.333 8.791 -16.438 1.00 92.19 224 GLY A CA 1
ATOM 1785 C C . GLY A 1 224 ? -2.112 9.572 -16.948 1.00 92.19 224 GLY A C 1
ATOM 1786 O O . GLY A 1 224 ? -2.288 10.388 -17.838 1.00 92.19 224 GLY A O 1
ATOM 1787 N N . TYR A 1 225 ? -0.905 9.328 -16.440 1.00 89.50 225 TYR A N 1
ATOM 1788 C CA . TYR A 1 225 ? 0.346 9.901 -16.945 1.00 89.50 225 TYR A CA 1
ATOM 1789 C C . TYR A 1 225 ? 0.754 9.289 -18.298 1.00 89.50 225 TYR A C 1
ATOM 1791 O O . TYR A 1 225 ? 0.484 8.102 -18.545 1.00 89.50 225 TYR A O 1
ATOM 1799 N N . ASP A 1 226 ? 1.369 10.089 -19.176 1.00 81.19 226 ASP A N 1
ATOM 1800 C CA . ASP A 1 226 ? 1.755 9.673 -20.533 1.00 81.19 226 ASP A CA 1
ATOM 1801 C C . ASP A 1 226 ? 3.189 9.121 -20.638 1.00 81.19 226 ASP A C 1
ATOM 1803 O O . ASP A 1 226 ? 3.534 8.487 -21.636 1.00 81.19 226 ASP A O 1
ATOM 1807 N N . GLY A 1 227 ? 3.999 9.287 -19.587 1.00 76.88 227 GLY A N 1
ATOM 1808 C CA . GLY A 1 227 ? 5.357 8.752 -19.515 1.00 76.88 227 GLY A CA 1
ATOM 1809 C C . GLY A 1 227 ? 6.424 9.606 -20.203 1.00 76.88 227 GLY A C 1
ATOM 1810 O O . GLY A 1 227 ? 7.595 9.235 -20.127 1.00 76.88 227 GLY A O 1
ATOM 1811 N N . ARG A 1 228 ? 6.083 10.732 -20.845 1.00 68.62 228 ARG A N 1
ATOM 1812 C CA . ARG A 1 228 ? 7.029 11.483 -21.693 1.00 68.62 228 ARG A CA 1
ATOM 1813 C C . ARG A 1 228 ? 8.205 12.079 -20.925 1.00 68.62 228 ARG A C 1
ATOM 1815 O O . ARG A 1 228 ? 9.322 12.053 -21.429 1.00 68.62 228 ARG A O 1
ATOM 1822 N N . GLU A 1 229 ? 7.989 12.558 -19.702 1.00 60.28 229 GLU A N 1
ATOM 1823 C CA . GLU A 1 229 ? 9.075 13.112 -18.872 1.00 60.28 229 GLU A CA 1
ATOM 1824 C C . GLU A 1 229 ? 9.792 12.040 -18.038 1.00 60.28 229 GLU A C 1
ATOM 1826 O O . GLU A 1 229 ? 10.798 12.328 -17.397 1.00 60.28 229 GLU A O 1
ATOM 1831 N N . SER A 1 230 ? 9.330 10.782 -18.067 1.00 57.12 230 SER A N 1
ATOM 1832 C CA . SER A 1 230 ? 9.978 9.683 -17.331 1.00 57.12 230 SER A CA 1
ATOM 1833 C C . SER A 1 230 ? 11.287 9.196 -17.967 1.00 57.12 230 SER A C 1
ATOM 1835 O O . SER A 1 230 ? 11.908 8.271 -17.449 1.00 57.12 230 SER A O 1
ATOM 1837 N N . GLY A 1 231 ? 11.696 9.782 -19.100 1.00 51.81 231 GLY A N 1
ATOM 1838 C CA . GLY A 1 231 ? 12.901 9.383 -19.834 1.00 51.81 231 GLY A CA 1
ATOM 1839 C C . GLY A 1 231 ? 12.816 7.981 -20.444 1.00 51.81 231 GLY A C 1
ATOM 1840 O O . GLY A 1 231 ? 13.827 7.435 -20.873 1.00 51.81 231 GLY A O 1
ATOM 1841 N N . SER A 1 232 ? 11.627 7.366 -20.472 1.00 55.53 232 SER A N 1
ATOM 1842 C CA . SER A 1 232 ? 11.458 6.045 -21.066 1.00 55.53 232 SER A CA 1
ATOM 1843 C C . SER A 1 232 ? 11.593 6.133 -22.586 1.00 55.53 232 SER A C 1
ATOM 1845 O O . SER A 1 232 ? 10.731 6.684 -23.262 1.00 55.53 232 SER A O 1
ATOM 1847 N N . GLU A 1 233 ? 12.650 5.524 -23.126 1.00 54.72 233 GLU A N 1
ATOM 1848 C CA . GLU A 1 233 ? 12.839 5.337 -24.575 1.00 54.72 233 GLU A CA 1
ATOM 1849 C C . GLU A 1 233 ? 11.795 4.387 -25.196 1.00 54.72 233 GLU A C 1
ATOM 1851 O O . GLU A 1 233 ? 11.719 4.237 -26.414 1.00 54.72 233 GLU A O 1
ATOM 1856 N N . ILE A 1 234 ? 10.985 3.725 -24.361 1.00 61.00 234 ILE A N 1
ATOM 1857 C CA . ILE A 1 234 ? 9.969 2.768 -24.787 1.00 61.00 234 ILE A CA 1
ATOM 1858 C C . ILE A 1 234 ? 8.653 3.507 -24.990 1.00 61.00 234 ILE A C 1
ATOM 1860 O O . ILE A 1 234 ? 7.949 3.859 -24.036 1.00 61.00 234 ILE A O 1
ATOM 1864 N N . GLU A 1 235 ? 8.285 3.671 -26.258 1.00 63.00 235 GLU A N 1
ATOM 1865 C CA . GLU A 1 235 ? 6.941 4.080 -26.640 1.00 63.00 235 GLU A CA 1
ATOM 1866 C C . GLU A 1 235 ? 5.911 3.167 -25.943 1.00 63.00 235 GLU A C 1
ATOM 1868 O O . GLU A 1 235 ? 6.004 1.941 -25.987 1.00 63.00 235 GLU A O 1
ATOM 1873 N N . SER A 1 236 ? 4.921 3.756 -25.265 1.00 72.44 236 SER A N 1
ATOM 1874 C CA . SER A 1 236 ? 3.843 3.029 -24.569 1.00 72.44 236 SER A CA 1
ATOM 1875 C C . SER A 1 236 ? 4.232 2.209 -23.319 1.00 72.44 236 SER A C 1
ATOM 1877 O O . SER A 1 236 ? 3.470 1.327 -22.910 1.00 72.44 236 SER A O 1
ATOM 1879 N N . ALA A 1 237 ? 5.334 2.527 -22.628 1.00 82.62 237 ALA A N 1
ATOM 1880 C CA . ALA A 1 237 ? 5.692 1.881 -21.352 1.00 82.62 237 ALA A CA 1
ATOM 1881 C C . ALA A 1 237 ? 4.549 1.896 -20.308 1.00 82.62 237 ALA A C 1
ATOM 1883 O O . ALA A 1 237 ? 4.232 0.879 -19.683 1.00 82.62 237 ALA A O 1
ATOM 1884 N N . TRP A 1 238 ? 3.868 3.037 -20.156 1.00 89.25 238 TRP A N 1
ATOM 1885 C CA . TRP A 1 238 ? 2.804 3.212 -19.161 1.00 89.25 238 TRP A CA 1
ATOM 1886 C C . TRP A 1 238 ? 1.548 2.369 -19.437 1.00 89.25 238 TRP A C 1
ATOM 1888 O O . TRP A 1 238 ? 1.101 1.656 -18.534 1.00 89.25 238 TRP A O 1
ATOM 1898 N N . PRO A 1 239 ? 0.963 2.390 -20.656 1.00 91.50 239 PRO A N 1
ATOM 1899 C CA . PRO A 1 239 ? -0.122 1.478 -21.016 1.00 91.50 239 PRO A CA 1
ATOM 1900 C C . PRO A 1 239 ? 0.216 -0.002 -20.799 1.00 91.50 239 PRO A C 1
ATOM 1902 O O . PRO A 1 239 ? -0.612 -0.734 -20.254 1.00 91.50 239 PRO A O 1
ATOM 1905 N N . HIS A 1 240 ? 1.430 -0.439 -21.158 1.00 91.88 240 HIS A N 1
ATOM 1906 C CA . HIS A 1 240 ? 1.857 -1.822 -20.939 1.00 91.88 240 HIS A CA 1
ATOM 1907 C C . HIS A 1 240 ? 1.889 -2.189 -19.457 1.00 91.88 240 HIS A C 1
ATOM 1909 O O . HIS A 1 240 ? 1.369 -3.241 -19.080 1.00 91.88 240 HIS A O 1
ATOM 1915 N N . LEU A 1 241 ? 2.433 -1.320 -18.602 1.00 94.19 241 LEU A N 1
ATOM 1916 C CA . LEU A 1 241 ? 2.441 -1.578 -17.168 1.00 94.19 241 LEU A CA 1
ATOM 1917 C C . LEU A 1 241 ? 1.022 -1.643 -16.586 1.00 94.19 241 LEU A C 1
ATOM 1919 O O . LEU A 1 241 ? 0.727 -2.539 -15.798 1.00 94.19 241 LEU A O 1
ATOM 1923 N N . ARG A 1 242 ? 0.115 -0.749 -17.004 1.00 95.75 242 ARG A N 1
ATOM 1924 C CA . ARG A 1 242 ? -1.290 -0.781 -16.560 1.00 95.75 242 ARG A CA 1
ATOM 1925 C C . ARG A 1 242 ? -1.986 -2.093 -16.927 1.00 95.75 242 ARG A C 1
ATOM 1927 O O . ARG A 1 242 ? -2.761 -2.610 -16.119 1.00 95.75 242 ARG A O 1
ATOM 1934 N N . ASP A 1 243 ? -1.733 -2.634 -18.120 1.00 96.31 243 ASP A N 1
ATOM 1935 C CA . ASP A 1 243 ? -2.281 -3.936 -18.518 1.00 96.31 243 ASP A CA 1
ATOM 1936 C C . ASP A 1 243 ? -1.670 -5.078 -17.698 1.00 96.31 243 ASP A C 1
ATOM 1938 O O . ASP A 1 243 ? -2.387 -5.960 -17.235 1.00 96.31 243 ASP A O 1
ATOM 1942 N N . VAL A 1 244 ? -0.367 -5.031 -17.428 1.00 95.81 244 VAL A N 1
ATOM 1943 C CA . VAL A 1 244 ? 0.290 -6.001 -16.546 1.00 95.81 244 VAL A CA 1
ATOM 1944 C C . VAL A 1 244 ? -0.291 -5.966 -15.126 1.00 95.81 244 VAL A C 1
ATOM 1946 O O . VAL A 1 244 ? -0.586 -7.025 -14.573 1.00 95.81 244 VAL A O 1
ATOM 1949 N N . GLN A 1 245 ? -0.521 -4.777 -14.560 1.00 98.06 245 GLN A N 1
ATOM 1950 C CA . GLN A 1 245 ? -1.205 -4.609 -13.273 1.00 98.06 245 GLN A CA 1
ATOM 1951 C C . GLN A 1 245 ? -2.607 -5.235 -13.310 1.00 98.06 245 GLN A C 1
ATOM 1953 O O . GLN A 1 245 ? -2.957 -6.007 -12.423 1.00 98.06 245 GLN A O 1
ATOM 1958 N N . ARG A 1 246 ? -3.390 -4.988 -14.371 1.00 98.19 246 ARG A N 1
ATOM 1959 C CA . ARG A 1 246 ? -4.720 -5.596 -14.550 1.00 98.19 246 ARG A CA 1
ATOM 1960 C C . ARG A 1 246 ? -4.658 -7.125 -14.572 1.00 98.19 246 ARG A C 1
ATOM 1962 O O . ARG A 1 246 ? -5.476 -7.765 -13.919 1.00 98.19 246 ARG A O 1
ATOM 1969 N N . ARG A 1 247 ? -3.695 -7.710 -15.293 1.00 97.69 247 ARG A N 1
ATOM 1970 C CA . ARG A 1 247 ? -3.534 -9.172 -15.421 1.00 97.69 247 ARG A CA 1
ATOM 1971 C C . ARG A 1 247 ? -3.230 -9.875 -14.096 1.00 97.69 247 ARG A C 1
ATOM 1973 O O . ARG A 1 247 ? -3.392 -11.089 -14.037 1.00 97.69 247 ARG A O 1
ATOM 1980 N N . LEU A 1 248 ? -2.807 -9.166 -13.042 1.00 97.50 248 LEU A N 1
ATOM 1981 C CA . LEU A 1 248 ? -2.650 -9.779 -11.717 1.00 97.50 248 LEU A CA 1
ATOM 1982 C C . LEU A 1 248 ? -3.979 -10.361 -11.204 1.00 97.50 248 LEU A C 1
ATOM 1984 O O . LEU A 1 248 ? -3.971 -11.428 -10.593 1.00 97.50 248 LEU A O 1
ATOM 1988 N N . LEU A 1 249 ? -5.108 -9.710 -11.513 1.00 97.00 249 LEU A N 1
ATOM 1989 C CA . LEU A 1 249 ? -6.446 -10.166 -11.118 1.00 97.00 249 LEU A CA 1
ATOM 1990 C C . LEU A 1 249 ? -6.782 -11.558 -11.666 1.00 97.00 249 LEU A C 1
ATOM 1992 O O . LEU A 1 249 ? -7.471 -12.324 -11.004 1.00 97.00 249 LEU A O 1
ATOM 1996 N N . ASP A 1 250 ? -6.261 -11.890 -12.850 1.00 96.06 250 ASP A N 1
ATOM 1997 C CA . ASP A 1 250 ? -6.472 -13.185 -13.507 1.00 96.06 250 ASP A CA 1
ATOM 1998 C C . ASP A 1 250 ? -5.535 -14.275 -12.947 1.00 96.06 250 ASP A C 1
ATOM 2000 O O . ASP A 1 250 ? -5.693 -15.457 -13.241 1.00 96.06 250 ASP A O 1
ATOM 2004 N N . ARG A 1 251 ? -4.511 -13.880 -12.179 1.00 94.81 251 ARG A N 1
ATOM 2005 C CA . ARG A 1 251 ? -3.420 -14.759 -11.734 1.00 94.81 251 ARG A CA 1
ATOM 2006 C C . ARG A 1 251 ? -3.474 -15.099 -10.256 1.00 94.81 251 ARG A C 1
ATOM 2008 O O . ARG A 1 251 ? -2.901 -16.118 -9.874 1.00 94.81 251 ARG A O 1
ATOM 2015 N N . ARG A 1 252 ? -4.062 -14.240 -9.423 1.00 96.50 252 ARG A N 1
ATOM 2016 C CA . ARG A 1 252 ? -4.075 -14.404 -7.967 1.00 96.50 252 ARG A CA 1
ATOM 2017 C C . ARG A 1 252 ? -5.443 -14.060 -7.405 1.00 96.50 252 ARG A C 1
ATOM 2019 O O . ARG A 1 252 ? -5.929 -12.938 -7.559 1.00 96.50 252 ARG A O 1
ATOM 2026 N N . GLU A 1 253 ? -6.031 -15.014 -6.695 1.00 95.81 253 GLU A N 1
ATOM 2027 C CA . GLU A 1 253 ? -7.243 -14.783 -5.917 1.00 95.81 253 GLU A CA 1
ATOM 2028 C C . GLU A 1 253 ? -6.981 -13.820 -4.757 1.00 95.81 253 GLU A C 1
ATOM 2030 O O . GLU A 1 253 ? -5.836 -13.493 -4.432 1.00 95.81 253 GLU A O 1
ATOM 2035 N N . ASN A 1 254 ? -8.056 -13.321 -4.143 1.00 96.44 254 ASN A N 1
ATOM 2036 C CA . ASN A 1 254 ? -7.982 -12.351 -3.042 1.00 96.44 254 ASN A CA 1
ATOM 2037 C C . ASN A 1 254 ? -7.179 -11.081 -3.371 1.00 96.44 254 ASN A C 1
ATOM 2039 O O . ASN A 1 254 ? -6.720 -10.364 -2.484 1.00 96.44 254 ASN A O 1
ATOM 2043 N N . THR A 1 255 ? -7.082 -10.764 -4.663 1.00 97.75 255 THR A N 1
ATOM 2044 C CA . THR A 1 255 ? -6.584 -9.488 -5.166 1.00 97.75 255 THR A CA 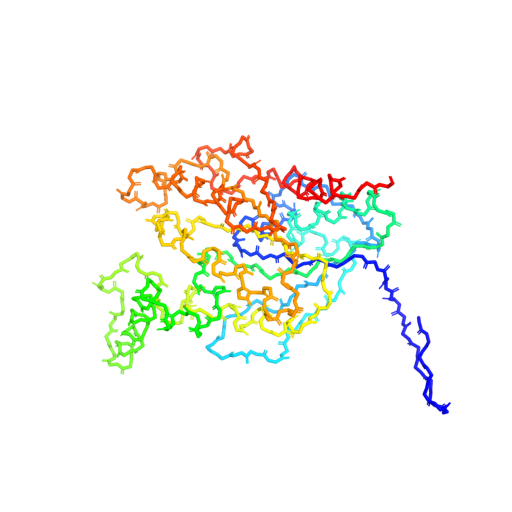1
ATOM 2045 C C . THR A 1 255 ? -7.733 -8.577 -5.596 1.00 97.75 255 THR A C 1
ATOM 2047 O O . THR A 1 255 ? -8.854 -9.020 -5.875 1.00 97.75 255 THR A O 1
ATOM 2050 N N . GLY A 1 256 ? -7.470 -7.274 -5.620 1.00 97.56 256 GLY A N 1
ATOM 2051 C CA . GLY A 1 256 ? -8.418 -6.271 -6.088 1.00 97.56 256 GLY A CA 1
ATOM 2052 C C . GLY A 1 256 ? -7.688 -5.049 -6.622 1.00 97.56 256 GLY A C 1
ATOM 2053 O O . GLY A 1 256 ? -6.682 -4.636 -6.058 1.00 97.56 256 GLY A O 1
ATOM 2054 N N . MET A 1 257 ? -8.184 -4.468 -7.711 1.00 98.25 257 MET A N 1
ATOM 2055 C CA . MET A 1 257 ? -7.531 -3.343 -8.376 1.00 98.25 257 MET A CA 1
ATOM 2056 C C . MET A 1 257 ? -8.430 -2.115 -8.381 1.00 98.25 257 MET A C 1
ATOM 2058 O O . MET A 1 257 ? -9.597 -2.184 -8.774 1.00 98.25 257 MET A O 1
ATOM 2062 N N . VAL A 1 258 ? -7.860 -0.971 -8.024 1.00 97.69 258 VAL A N 1
ATOM 2063 C CA . VAL A 1 258 ? -8.465 0.341 -8.236 1.00 97.69 258 VAL A CA 1
ATOM 2064 C C . VAL A 1 258 ? -7.935 0.940 -9.530 1.00 97.69 258 VAL A C 1
ATOM 2066 O O . VAL A 1 258 ? -6.731 1.093 -9.716 1.00 97.69 258 VAL A O 1
ATOM 2069 N N . VAL A 1 259 ? -8.849 1.327 -10.419 1.00 96.56 259 VAL A N 1
ATOM 2070 C CA . VAL A 1 259 ? -8.513 2.095 -11.621 1.00 96.56 259 VAL A CA 1
ATOM 2071 C C . VAL A 1 259 ? -8.351 3.567 -11.239 1.00 96.56 259 VAL A C 1
ATOM 2073 O O . VAL A 1 259 ? -9.312 4.203 -10.794 1.00 96.56 259 VAL A O 1
ATOM 2076 N N . ALA A 1 260 ? -7.151 4.115 -11.442 1.00 95.81 260 ALA A N 1
ATOM 2077 C CA . ALA A 1 260 ? -6.846 5.531 -11.217 1.00 95.81 260 ALA A CA 1
ATOM 2078 C C . ALA A 1 260 ? -6.578 6.314 -12.515 1.00 95.81 260 ALA A C 1
ATOM 2080 O O . ALA A 1 260 ? -6.215 7.483 -12.453 1.00 95.81 260 ALA A O 1
ATOM 2081 N N . PHE A 1 261 ? -6.772 5.706 -13.693 1.00 95.12 261 PHE A N 1
ATOM 2082 C CA . PHE A 1 261 ? -6.466 6.333 -14.986 1.00 95.12 261 PHE A CA 1
ATOM 2083 C C . PHE A 1 261 ? -7.073 7.740 -15.135 1.00 95.12 261 PHE A C 1
ATOM 2085 O O . PHE A 1 261 ? -6.343 8.698 -15.351 1.00 95.12 261 PHE A O 1
ATOM 2092 N N . HIS A 1 262 ? -8.384 7.881 -14.923 1.00 94.38 262 HIS A N 1
ATOM 2093 C CA . HIS A 1 262 ? -9.100 9.159 -15.056 1.00 94.38 262 HIS A CA 1
ATOM 2094 C C . HIS A 1 262 ? -8.866 10.142 -13.898 1.00 94.38 262 HIS A C 1
ATOM 2096 O O . HIS A 1 262 ? -9.372 11.256 -13.939 1.00 94.38 262 HIS A O 1
ATOM 2102 N N . LEU A 1 263 ? -8.170 9.716 -12.842 1.00 93.44 263 LEU A N 1
ATOM 2103 C CA . LEU A 1 263 ? -7.743 10.600 -11.759 1.00 93.44 263 LEU A CA 1
ATOM 2104 C C . LEU A 1 263 ? -6.371 11.219 -12.061 1.00 93.44 263 LEU A C 1
ATOM 2106 O O . LEU A 1 263 ? -5.870 11.986 -11.253 1.00 93.44 263 LEU A O 1
ATOM 2110 N N . GLY A 1 264 ? -5.727 10.846 -13.172 1.00 87.50 264 GLY A N 1
ATOM 2111 C CA . GLY A 1 264 ? -4.441 11.396 -13.586 1.00 87.50 264 GLY A CA 1
ATOM 2112 C C . GLY A 1 264 ? -4.561 12.534 -14.592 1.00 87.50 264 GLY A C 1
ATOM 2113 O O . GLY A 1 264 ? -5.604 12.731 -15.209 1.00 87.50 264 GLY A O 1
ATOM 2114 N N . ASP A 1 265 ? -3.442 13.221 -14.779 1.00 86.00 265 ASP A N 1
ATOM 2115 C CA . ASP A 1 265 ? -3.184 14.143 -15.882 1.00 86.00 265 ASP A CA 1
ATOM 2116 C C . ASP A 1 265 ? -1.984 13.584 -16.660 1.00 86.00 265 ASP A C 1
ATOM 2118 O O . ASP A 1 265 ? -1.047 13.059 -16.049 1.00 86.00 265 ASP A O 1
ATOM 2122 N N . SER A 1 266 ? -2.004 13.682 -17.991 1.00 86.38 266 SER A N 1
ATOM 2123 C CA . SER A 1 266 ? -0.898 13.237 -18.847 1.00 86.38 266 SER A CA 1
ATOM 2124 C C . SER A 1 266 ? 0.448 13.836 -18.449 1.00 86.38 266 SER A C 1
ATOM 2126 O O . SER A 1 266 ? 1.457 13.163 -18.616 1.00 86.38 266 SER A O 1
ATOM 2128 N N . LEU A 1 267 ? 0.453 15.049 -17.889 1.00 87.25 267 LEU A N 1
ATOM 2129 C CA . LEU A 1 267 ? 1.648 15.803 -17.509 1.00 87.25 267 LEU A CA 1
ATOM 2130 C C . LEU A 1 267 ? 1.976 15.710 -16.013 1.00 87.25 267 LEU A C 1
ATOM 2132 O O . LEU A 1 267 ? 2.983 16.252 -15.575 1.00 87.25 267 LEU A O 1
ATOM 2136 N N . ASN A 1 268 ? 1.142 15.043 -15.209 1.00 89.31 268 ASN A N 1
ATOM 2137 C CA . ASN A 1 268 ? 1.369 14.922 -13.772 1.00 89.31 268 ASN A CA 1
ATOM 2138 C C . ASN A 1 268 ? 1.435 13.456 -13.335 1.00 89.31 268 ASN A C 1
ATOM 2140 O O . ASN A 1 268 ? 0.419 12.772 -13.184 1.00 89.31 268 ASN A O 1
ATOM 2144 N N . ILE A 1 269 ? 2.654 12.999 -13.051 1.00 89.94 269 ILE A N 1
ATOM 2145 C CA . ILE A 1 269 ? 2.932 11.665 -12.505 1.00 89.94 269 ILE A CA 1
ATOM 2146 C C . ILE A 1 269 ? 2.404 11.485 -11.064 1.00 89.94 269 ILE A C 1
ATOM 2148 O O . ILE A 1 269 ? 2.173 10.355 -10.622 1.00 89.94 269 ILE A O 1
ATOM 2152 N N . HIS A 1 270 ? 2.142 12.583 -10.344 1.00 94.56 270 HIS A N 1
ATOM 2153 C CA . HIS A 1 270 ? 1.648 12.628 -8.962 1.00 94.56 270 HIS A CA 1
ATOM 2154 C C . HIS A 1 270 ? 0.292 13.351 -8.862 1.00 94.56 270 HIS A C 1
ATOM 2156 O O . HIS A 1 270 ? 0.205 14.456 -8.322 1.00 94.56 270 HIS A O 1
ATOM 2162 N N . PRO A 1 271 ? -0.812 12.756 -9.351 1.00 93.88 271 PRO A N 1
ATOM 2163 C CA . PRO A 1 271 ? -2.116 13.405 -9.272 1.00 93.88 271 PRO A CA 1
ATOM 2164 C C . PRO A 1 271 ? -2.620 13.513 -7.821 1.00 93.88 271 PRO A C 1
ATOM 2166 O O . PRO A 1 271 ? -2.553 12.516 -7.088 1.00 93.88 271 PRO A O 1
ATOM 2169 N N . PRO A 1 272 ? -3.201 14.662 -7.415 1.00 95.56 272 PRO A N 1
ATOM 2170 C CA . PRO A 1 272 ? -3.554 14.942 -6.019 1.00 95.56 272 PRO A CA 1
ATOM 2171 C C . PRO A 1 272 ? -4.861 14.281 -5.549 1.00 95.56 272 PRO A C 1
ATOM 2173 O O . PRO A 1 272 ? -5.192 14.360 -4.366 1.00 95.56 272 PRO A O 1
ATOM 2176 N N . TYR A 1 273 ? -5.611 13.628 -6.445 1.00 97.31 273 TYR A N 1
ATOM 2177 C CA . TYR A 1 273 ? -6.929 13.026 -6.191 1.00 97.31 273 TYR A CA 1
ATOM 2178 C C . TYR A 1 273 ? -6.843 11.703 -5.402 1.00 97.31 273 TYR A C 1
ATOM 2180 O O . TYR A 1 273 ? -7.221 10.628 -5.877 1.00 97.31 273 TYR A O 1
ATOM 2188 N N . LYS A 1 274 ? -6.248 11.755 -4.203 1.00 98.00 274 LYS A N 1
ATOM 2189 C CA . LYS A 1 274 ? -5.990 10.585 -3.346 1.00 98.00 274 LYS A CA 1
ATOM 2190 C C . LYS A 1 274 ? -7.199 10.177 -2.515 1.00 98.00 274 LYS A C 1
ATOM 2192 O O . LYS A 1 274 ? -7.299 9.000 -2.164 1.00 98.00 274 LYS A O 1
ATOM 2197 N N . LYS A 1 275 ? -8.143 11.094 -2.279 1.00 98.38 275 LYS A N 1
ATOM 2198 C CA . LYS A 1 275 ? -9.416 10.795 -1.611 1.00 98.38 275 LYS A CA 1
ATOM 2199 C C . LYS A 1 275 ? -10.177 9.693 -2.347 1.00 98.38 275 LYS A C 1
ATOM 2201 O O . LYS A 1 275 ? -10.598 8.709 -1.747 1.00 98.38 275 LYS A O 1
ATOM 2206 N N . GLU A 1 276 ? -10.297 9.824 -3.664 1.00 98.31 276 GLU A N 1
ATOM 2207 C CA . GLU A 1 276 ? -11.007 8.889 -4.531 1.00 98.31 276 GLU A CA 1
ATOM 2208 C C . GLU A 1 276 ? -10.298 7.534 -4.596 1.00 98.31 276 GLU A C 1
ATOM 2210 O O . GLU A 1 276 ? -10.958 6.494 -4.618 1.00 98.31 276 GLU A O 1
ATOM 2215 N N . VAL A 1 277 ? -8.961 7.530 -4.610 1.00 98.31 277 VAL A N 1
ATOM 2216 C CA . VAL A 1 277 ? -8.165 6.294 -4.593 1.00 98.31 277 VAL A CA 1
ATOM 2217 C C . VAL A 1 277 ? -8.382 5.532 -3.285 1.00 98.31 277 VAL A C 1
ATOM 2219 O O . VAL A 1 277 ? -8.731 4.351 -3.329 1.00 98.31 277 VAL A O 1
ATOM 2222 N N . GLY A 1 278 ? -8.232 6.203 -2.136 1.00 98.19 278 GLY A N 1
ATOM 2223 C CA . GLY A 1 278 ? -8.432 5.597 -0.817 1.00 98.19 278 GLY A CA 1
ATOM 2224 C C . GLY A 1 278 ? -9.849 5.048 -0.637 1.00 98.19 278 GLY A C 1
ATOM 2225 O O . GLY A 1 278 ? -10.019 3.882 -0.275 1.00 98.19 278 GLY A O 1
ATOM 2226 N N . ALA A 1 279 ? -10.867 5.831 -1.007 1.00 97.81 279 ALA A N 1
ATOM 2227 C CA . ALA A 1 279 ? -12.259 5.395 -0.923 1.00 97.81 279 ALA A CA 1
ATOM 2228 C C . ALA A 1 279 ? -12.545 4.165 -1.806 1.00 97.81 279 ALA A C 1
ATOM 2230 O O . ALA A 1 279 ? -13.234 3.226 -1.404 1.00 97.81 279 ALA A O 1
ATOM 2231 N N . ARG A 1 280 ? -11.977 4.110 -3.018 1.00 97.81 280 ARG A N 1
ATOM 2232 C CA . ARG A 1 280 ? -12.127 2.947 -3.910 1.00 97.81 280 ARG A CA 1
ATOM 2233 C C . ARG A 1 280 ? -11.451 1.694 -3.371 1.00 97.81 280 ARG A C 1
ATOM 2235 O O . ARG A 1 280 ? -12.008 0.615 -3.557 1.00 97.81 280 ARG A O 1
ATOM 2242 N N . LEU A 1 281 ? -10.300 1.824 -2.711 1.00 97.88 281 LEU A N 1
ATOM 2243 C CA . LEU A 1 281 ? -9.633 0.693 -2.062 1.00 97.88 281 LEU A CA 1
ATOM 2244 C C . LEU A 1 281 ? -10.516 0.118 -0.945 1.00 97.88 281 LEU A C 1
ATOM 2246 O O . LEU A 1 281 ? -10.727 -1.092 -0.905 1.00 97.88 281 LEU A O 1
ATOM 2250 N N . ALA A 1 282 ? -11.114 0.969 -0.105 1.00 97.12 282 ALA A N 1
ATOM 2251 C CA . ALA A 1 282 ? -12.040 0.528 0.943 1.00 97.12 282 ALA A CA 1
ATOM 2252 C C . ALA A 1 282 ? -13.294 -0.148 0.353 1.00 97.12 282 ALA A C 1
ATOM 2254 O O . ALA A 1 282 ? -13.752 -1.182 0.845 1.00 97.12 282 ALA A O 1
ATOM 2255 N N . ASN A 1 283 ? -13.796 0.356 -0.778 1.00 94.31 283 ASN A N 1
ATOM 2256 C CA . ASN A 1 283 ? -14.942 -0.223 -1.485 1.00 94.31 283 ASN A CA 1
ATOM 2257 C C . ASN A 1 283 ? -14.701 -1.633 -2.045 1.00 94.31 283 ASN A C 1
ATOM 2259 O O . ASN A 1 283 ? -15.667 -2.376 -2.244 1.00 94.31 283 ASN A O 1
ATOM 2263 N N . LEU A 1 284 ? -13.448 -2.035 -2.294 1.00 93.06 284 LEU A N 1
ATOM 2264 C CA . LEU A 1 284 ? -13.141 -3.409 -2.709 1.00 93.06 284 LEU A CA 1
ATOM 2265 C C . LEU A 1 284 ? -13.488 -4.423 -1.611 1.00 93.06 284 LEU A C 1
ATOM 2267 O O . LEU A 1 284 ? -13.941 -5.524 -1.927 1.00 93.06 284 LEU A O 1
ATOM 2271 N N . LEU A 1 285 ? -13.346 -4.045 -0.335 1.00 84.00 285 LEU A N 1
ATOM 2272 C CA . LEU A 1 285 ? -13.722 -4.892 0.797 1.00 84.00 285 LEU A CA 1
ATOM 2273 C C . LEU A 1 285 ? -15.245 -5.057 0.902 1.00 84.00 285 LEU A C 1
ATOM 2275 O O . LEU A 1 285 ? -15.740 -6.176 1.034 1.00 84.00 285 LEU A O 1
ATOM 2279 N N . ALA A 1 286 ? -15.994 -3.961 0.765 1.00 64.75 286 ALA A N 1
ATOM 2280 C CA . ALA A 1 286 ? -17.452 -3.946 0.921 1.00 64.75 286 ALA A CA 1
ATOM 2281 C C . ALA A 1 286 ? -18.198 -4.802 -0.121 1.00 64.75 286 ALA A C 1
ATOM 2283 O O . ALA A 1 286 ? -19.307 -5.258 0.128 1.00 64.75 286 ALA A O 1
ATOM 2284 N N . ARG A 1 287 ? -17.591 -5.071 -1.284 1.00 62.31 287 ARG A N 1
ATOM 2285 C CA . ARG A 1 287 ? -18.177 -5.963 -2.302 1.00 62.31 287 ARG A CA 1
ATOM 2286 C C . ARG A 1 287 ? -18.105 -7.446 -1.931 1.00 62.31 287 ARG A C 1
ATOM 2288 O O . ARG A 1 287 ? -18.793 -8.248 -2.557 1.00 62.31 287 ARG A O 1
ATOM 2295 N N . ARG A 1 288 ? -17.261 -7.814 -0.962 1.00 58.38 288 ARG A N 1
ATOM 2296 C CA . ARG A 1 288 ? -17.014 -9.209 -0.564 1.00 58.38 288 ARG A CA 1
ATOM 2297 C C . ARG A 1 288 ? -17.623 -9.577 0.789 1.00 58.38 288 ARG A C 1
ATOM 2299 O O . ARG A 1 288 ? -17.832 -10.757 1.038 1.00 58.38 288 ARG A O 1
ATOM 2306 N N . VAL A 1 289 ? -17.961 -8.593 1.624 1.00 46.66 289 VAL A N 1
ATOM 2307 C CA . VAL A 1 289 ? -18.716 -8.801 2.867 1.00 46.66 289 VAL A CA 1
ATOM 2308 C C . VAL A 1 289 ? -20.205 -8.655 2.547 1.00 46.66 289 VAL A C 1
ATOM 2310 O O . VAL A 1 289 ? -20.741 -7.550 2.544 1.00 46.66 289 VAL A O 1
ATOM 2313 N N . ARG A 1 290 ? -20.885 -9.762 2.217 1.00 33.84 290 ARG A N 1
ATOM 2314 C CA . ARG A 1 290 ? -22.349 -9.798 2.353 1.00 33.84 290 ARG A CA 1
ATOM 2315 C C . ARG A 1 290 ? -22.642 -9.853 3.852 1.00 33.84 290 ARG A C 1
ATOM 2317 O O . ARG A 1 290 ? -22.249 -10.827 4.490 1.00 33.84 290 ARG A O 1
ATOM 2324 N N . LEU A 1 291 ? -23.246 -8.792 4.385 1.00 36.28 291 LEU A N 1
ATOM 2325 C CA . LEU A 1 291 ? -23.942 -8.840 5.673 1.00 36.28 291 LEU A CA 1
ATOM 2326 C C . LEU A 1 291 ? -25.134 -9.800 5.583 1.00 36.28 291 LEU A C 1
ATOM 2328 O O . LEU A 1 291 ? -25.740 -9.867 4.485 1.00 36.28 291 LEU A O 1
#

pLDDT: mean 88.7, std 13.75, range [33.84, 98.81]